Protein AF-A0A969KNM7-F1 (afdb_monomer)

Radius of gyration: 23.34 Å; Cα contacts (8 Å, |Δi|>4): 298; chains: 1; bounding box: 49×65×44 Å

Sequence (250 aa):
MSAEIEAIAKDIVDCAFIVHKQFGPGLLESAYQACHAYELRKRGRTVLTELKLPIIYDGQEFDEGYRIDEFVDNLVIIENKAVDNILPIHMAQLITYLKLKNCKLGFLINWNVKLIKNGIQRVVNGLEEPIIRGRIYQKILAAFAHFAVQKQMTNFSPRPSQQNILQYTGGRLGIAAVPGAGKTHILSALAAQIIQNNQLQDGQEVLVVTLVNSAVDNFENRIKGFFENKLTALYKYRVRTLHGLAHDIV

Secondary structure (DSSP, 8-state):
--HHHHHHHHHHHHHHHHHHHHH-S-S-HHHHHHHHHHHHHHTT--EEEEEE--EEETTEEE-SS-EEEEEETTTEEEEEE-SSS--HHHHHHHHHHHHHTT-SEEEEEE-SSSSGGGTEEEEES-S------SSHHHHHHHHHHHHHHHHT--S----GGGGGGGG--SS-------TTS-HHHHHHHHHHHHHHTT-SPTT--EEEEESSHHHHHHHHHHHHTT-SSTTTTTTTEEEEEHHHHHHHH-

pLDDT: mean 78.99, std 18.52, range [26.42, 98.75]

Solvent-accessible surface area (backbone atoms only — not comparable to full-atom values): 14891 Å² total; per-residue (Å²): 133,56,74,66,58,54,52,51,52,50,48,51,55,52,28,48,48,55,51,38,71,74,64,52,50,82,65,56,46,69,57,52,51,53,54,36,48,47,49,38,38,75,73,72,46,50,66,46,61,62,40,75,51,61,44,78,56,96,89,40,80,39,79,79,88,41,60,39,50,31,35,36,72,88,50,35,42,36,42,77,37,55,45,91,66,91,52,72,65,61,56,53,49,52,53,49,50,31,60,77,69,72,29,48,38,34,34,42,36,32,51,43,36,98,49,59,81,80,20,56,43,83,46,74,46,80,70,90,62,79,92,60,82,71,77,48,60,61,50,45,54,50,47,50,50,46,53,52,52,66,74,57,66,81,87,72,81,71,55,81,92,46,50,69,63,68,66,68,86,76,87,88,86,86,85,88,75,62,90,90,71,47,63,70,59,54,52,24,50,38,54,42,48,44,56,73,65,61,73,54,60,93,94,47,60,49,75,45,76,40,86,45,67,74,55,32,57,52,43,50,56,50,31,46,68,73,38,94,55,61,72,76,47,68,80,38,45,49,68,33,27,53,69,58,46,53,66,77,73,109

Nearest PDB structures (foldseek):
  1qhh-assembly1_A  TM=8.206E-01  e=2.024E-03  Geobacillus stearothermophilus
  2is4-assembly1_A  TM=8.284E-01  e=1.469E-01  Escherichia coli
  8grb-assembly1_B  TM=5.425E-01  e=3.109E+00  Homo sapiens
  8grb-assembly3_K  TM=5.620E-01  e=4.972E+00  Homo sapiens
  6kdf-assembly1_B  TM=5.309E-01  e=4.972E+00  Homo sapiens

Structure (mmCIF, N/CA/C/O backbone):
data_AF-A0A969KNM7-F1
#
_entry.id   AF-A0A969KNM7-F1
#
loop_
_atom_site.group_PDB
_atom_site.id
_atom_site.type_symbol
_atom_site.label_atom_id
_atom_site.label_alt_id
_atom_site.label_comp_id
_atom_site.label_asym_id
_atom_site.label_entity_id
_atom_site.label_seq_id
_atom_site.pdbx_PDB_ins_code
_atom_site.Cartn_x
_atom_site.Cartn_y
_atom_site.Cartn_z
_atom_site.occupancy
_atom_site.B_iso_or_equiv
_atom_site.auth_seq_id
_atom_site.auth_comp_id
_atom_site.auth_asym_id
_atom_site.auth_atom_id
_atom_site.pdbx_PDB_model_num
ATOM 1 N N . MET A 1 1 ? 10.098 -15.110 13.390 1.00 62.62 1 MET A N 1
ATOM 2 C CA . MET A 1 1 ? 9.584 -15.381 12.025 1.00 62.62 1 MET A CA 1
ATOM 3 C C . MET A 1 1 ? 10.270 -16.648 11.522 1.00 62.62 1 MET A C 1
ATOM 5 O O . MET A 1 1 ? 11.416 -16.850 11.904 1.00 62.62 1 MET A O 1
ATOM 9 N N . SER A 1 2 ? 9.577 -17.557 10.825 1.00 82.75 2 SER A N 1
ATOM 10 C CA . SER A 1 2 ? 10.167 -18.851 10.425 1.00 82.75 2 SER A CA 1
ATOM 11 C C . SER A 1 2 ? 11.170 -18.680 9.277 1.00 82.75 2 SER A C 1
ATOM 13 O O . SER A 1 2 ? 11.057 -17.738 8.493 1.00 82.75 2 SER A O 1
ATOM 15 N N . ALA A 1 3 ? 12.134 -19.601 9.160 1.00 87.88 3 ALA A N 1
ATOM 16 C CA . ALA A 1 3 ? 13.124 -19.596 8.077 1.00 87.88 3 ALA A CA 1
ATOM 17 C C . ALA A 1 3 ? 12.474 -19.680 6.681 1.00 87.88 3 ALA A C 1
ATOM 19 O O . ALA A 1 3 ? 12.958 -19.078 5.728 1.00 87.88 3 ALA A O 1
ATOM 20 N N . GLU A 1 4 ? 11.342 -20.375 6.583 1.00 89.75 4 GLU A N 1
ATOM 21 C CA . GLU A 1 4 ? 10.541 -20.479 5.363 1.00 89.75 4 GLU A CA 1
ATOM 22 C C . GLU A 1 4 ? 9.968 -19.125 4.919 1.00 89.75 4 GLU A C 1
ATOM 24 O O . GLU A 1 4 ? 10.117 -18.750 3.759 1.00 89.75 4 GLU A O 1
ATOM 29 N N . ILE A 1 5 ? 9.393 -18.346 5.846 1.00 89.25 5 ILE A N 1
ATOM 30 C CA . ILE A 1 5 ? 8.852 -17.012 5.545 1.00 89.25 5 ILE A CA 1
ATOM 31 C C . ILE A 1 5 ? 9.962 -16.063 5.066 1.00 89.25 5 ILE A C 1
ATOM 33 O O . ILE A 1 5 ? 9.735 -15.274 4.151 1.00 89.25 5 ILE A O 1
ATOM 37 N N . GLU A 1 6 ? 11.169 -16.145 5.635 1.00 91.38 6 GLU A N 1
ATOM 38 C CA . GLU A 1 6 ? 12.311 -15.353 5.151 1.00 91.38 6 GLU A CA 1
ATOM 39 C C . GLU A 1 6 ? 12.771 -15.773 3.750 1.00 91.38 6 GLU A C 1
ATOM 41 O O . GLU A 1 6 ? 13.137 -14.918 2.942 1.00 91.38 6 GLU A O 1
ATOM 46 N N . ALA A 1 7 ? 12.726 -17.069 3.432 1.00 94.00 7 ALA A N 1
ATOM 47 C CA . ALA A 1 7 ? 13.043 -17.551 2.091 1.00 94.00 7 ALA A CA 1
ATOM 48 C C . ALA A 1 7 ? 12.030 -17.032 1.056 1.00 94.00 7 ALA A C 1
ATOM 50 O O . ALA A 1 7 ? 12.434 -16.547 0.001 1.00 94.00 7 ALA A O 1
ATOM 51 N N . ILE A 1 8 ? 10.733 -17.057 1.389 1.00 96.31 8 ILE A N 1
ATOM 52 C CA . ILE A 1 8 ? 9.670 -16.479 0.550 1.00 96.31 8 ILE A CA 1
ATOM 53 C C . ILE A 1 8 ? 9.892 -14.972 0.372 1.00 96.31 8 ILE A C 1
ATOM 55 O O . ILE A 1 8 ? 9.870 -14.470 -0.748 1.00 96.31 8 ILE A O 1
ATOM 59 N N . ALA A 1 9 ? 10.160 -14.249 1.462 1.00 95.12 9 ALA A N 1
ATOM 60 C CA . ALA A 1 9 ? 10.420 -12.811 1.436 1.00 95.12 9 ALA A CA 1
ATOM 61 C C . ALA A 1 9 ? 11.579 -12.442 0.499 1.00 95.12 9 ALA A C 1
ATOM 63 O O . ALA A 1 9 ? 11.480 -11.479 -0.262 1.00 95.12 9 ALA A O 1
ATOM 64 N N . LYS A 1 10 ? 12.668 -13.218 0.536 1.00 96.44 10 LYS A N 1
ATOM 65 C CA . LYS A 1 10 ? 13.810 -13.030 -0.361 1.00 96.44 10 LYS A CA 1
ATOM 66 C C . L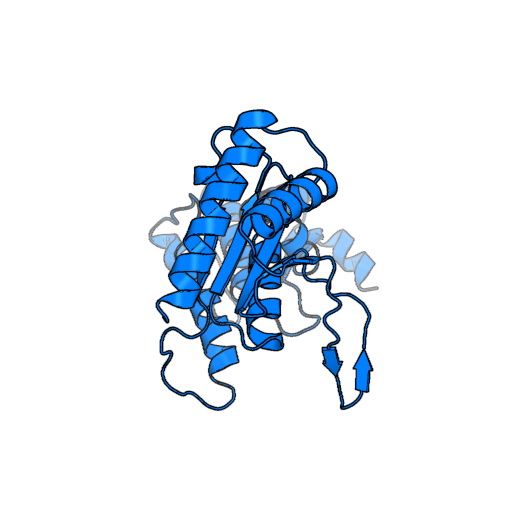YS A 1 10 ? 13.414 -13.231 -1.823 1.00 96.44 10 LYS A C 1
ATOM 68 O O . LYS A 1 10 ? 13.746 -12.388 -2.652 1.00 96.44 10 LYS A O 1
ATOM 73 N N . ASP A 1 11 ? 12.681 -14.301 -2.128 1.00 97.94 11 ASP A N 1
ATOM 74 C CA . ASP A 1 11 ? 12.223 -14.567 -3.494 1.00 97.94 11 ASP A CA 1
ATOM 75 C C . ASP A 1 11 ? 11.315 -13.456 -4.026 1.00 97.94 11 ASP A C 1
ATOM 77 O O . ASP A 1 11 ? 11.491 -13.046 -5.170 1.00 97.94 11 ASP A O 1
ATOM 81 N N . ILE A 1 12 ? 10.413 -12.920 -3.197 1.00 98.44 12 ILE A N 1
ATOM 82 C CA . ILE A 1 12 ? 9.553 -11.777 -3.547 1.00 98.44 12 ILE A CA 1
ATOM 83 C C . ILE A 1 12 ? 10.398 -10.565 -3.946 1.00 98.44 12 ILE A C 1
ATOM 85 O O . ILE A 1 12 ? 10.214 -10.004 -5.025 1.00 98.44 12 ILE A O 1
ATOM 89 N N . VAL A 1 13 ? 11.365 -10.171 -3.113 1.00 97.31 13 VAL A N 1
ATOM 90 C CA . VAL A 1 13 ? 12.207 -9.000 -3.406 1.00 97.31 13 VAL A CA 1
ATOM 91 C C . VAL A 1 13 ? 13.055 -9.214 -4.662 1.00 97.31 13 VAL A C 1
ATOM 93 O O . VAL A 1 13 ? 13.147 -8.314 -5.501 1.00 97.31 13 VAL A O 1
ATOM 96 N N . ASP A 1 14 ? 13.649 -10.397 -4.823 1.00 98.00 14 ASP A N 1
ATOM 97 C CA . ASP A 1 14 ? 14.462 -10.714 -5.997 1.00 98.00 14 ASP A CA 1
ATOM 98 C C . ASP A 1 14 ? 13.623 -10.716 -7.289 1.00 98.00 14 ASP A C 1
ATOM 100 O O . ASP A 1 14 ? 14.065 -10.188 -8.312 1.00 98.00 14 ASP A O 1
ATOM 104 N N . CYS A 1 15 ? 12.416 -11.291 -7.258 1.00 98.56 15 CYS A N 1
ATOM 105 C CA . CYS A 1 15 ? 11.510 -11.321 -8.409 1.00 98.56 15 CYS A CA 1
ATOM 106 C C . CYS A 1 15 ? 11.038 -9.911 -8.773 1.00 98.56 15 CYS A C 1
ATOM 108 O O . CYS A 1 15 ? 11.081 -9.537 -9.947 1.00 98.56 15 CYS A O 1
ATOM 110 N N . ALA A 1 16 ? 10.680 -9.088 -7.783 1.00 98.38 16 ALA A N 1
ATOM 111 C CA . ALA A 1 16 ? 10.328 -7.692 -8.018 1.00 98.38 16 ALA A CA 1
ATOM 112 C C . ALA A 1 16 ? 11.481 -6.901 -8.653 1.00 98.38 16 ALA A C 1
ATOM 114 O O . ALA A 1 16 ? 11.266 -6.106 -9.571 1.00 98.38 16 ALA A O 1
ATOM 115 N N . PHE A 1 17 ? 12.722 -7.165 -8.235 1.00 98.38 17 PHE A N 1
ATOM 116 C CA . PHE A 1 17 ? 13.899 -6.572 -8.861 1.00 98.38 17 PHE A CA 1
ATOM 117 C C . PHE A 1 17 ? 14.079 -7.000 -10.320 1.00 98.38 17 PHE A C 1
ATOM 119 O O . PHE A 1 17 ? 14.358 -6.148 -11.161 1.00 98.38 17 PHE A O 1
ATOM 126 N N . ILE A 1 18 ? 13.902 -8.286 -10.640 1.00 98.38 18 ILE A N 1
ATOM 127 C CA . ILE A 1 18 ? 13.997 -8.797 -12.018 1.00 98.38 18 ILE A CA 1
ATOM 128 C C . ILE A 1 18 ? 12.973 -8.101 -12.922 1.00 98.38 18 ILE A C 1
ATOM 130 O O . ILE A 1 18 ? 13.345 -7.567 -13.968 1.00 98.38 18 ILE A O 1
ATOM 134 N N . VAL A 1 19 ? 11.709 -8.051 -12.493 1.00 98.56 19 VAL A N 1
ATOM 135 C CA . VAL A 1 19 ? 10.619 -7.431 -13.260 1.00 98.56 19 VAL A CA 1
ATOM 136 C C . VAL A 1 19 ? 10.862 -5.931 -13.448 1.00 98.56 19 VAL A C 1
ATOM 138 O O . VAL A 1 19 ? 10.810 -5.430 -14.572 1.00 98.56 19 VAL A O 1
ATOM 141 N N . HIS A 1 20 ? 11.189 -5.203 -12.376 1.00 98.50 20 HIS A N 1
ATOM 142 C CA . HIS A 1 20 ? 11.417 -3.755 -12.459 1.00 98.50 20 HIS A CA 1
ATOM 143 C C . HIS A 1 20 ? 12.669 -3.404 -13.266 1.00 98.50 20 HIS A C 1
ATOM 145 O O . HIS A 1 20 ? 12.659 -2.431 -14.012 1.00 98.50 20 HIS A O 1
ATOM 151 N N . LYS A 1 21 ? 13.731 -4.216 -13.198 1.00 97.81 21 LYS A N 1
ATOM 152 C CA . LYS A 1 21 ? 14.929 -4.029 -14.029 1.00 97.81 21 LYS A CA 1
ATOM 153 C C . LYS A 1 21 ? 14.618 -4.160 -15.522 1.00 97.81 21 LYS A C 1
ATOM 155 O O . LYS A 1 21 ? 15.236 -3.461 -16.321 1.00 97.81 21 LYS A O 1
ATOM 160 N N . GLN A 1 22 ? 13.700 -5.052 -15.887 1.00 98.00 22 GLN A N 1
ATOM 161 C CA . GLN A 1 22 ? 13.321 -5.284 -17.278 1.00 98.00 22 GLN A CA 1
ATOM 162 C C . GLN A 1 22 ? 12.458 -4.149 -17.842 1.00 98.00 22 GLN A C 1
ATOM 164 O O . GLN A 1 22 ? 12.682 -3.724 -18.973 1.00 98.00 22 GLN A O 1
ATOM 169 N N . PHE A 1 23 ? 11.472 -3.673 -17.077 1.00 97.19 23 PHE A N 1
ATOM 170 C CA . PHE A 1 23 ? 10.445 -2.764 -17.600 1.00 97.19 23 PHE A CA 1
ATOM 171 C C . PHE A 1 23 ? 10.546 -1.323 -17.093 1.00 97.19 23 PHE A C 1
ATOM 173 O O . PHE A 1 23 ? 9.996 -0.420 -17.718 1.00 97.19 23 PHE A O 1
ATOM 180 N N . GLY A 1 24 ? 11.241 -1.083 -15.980 1.00 96.31 24 GLY A N 1
ATOM 181 C CA . GLY A 1 24 ? 11.179 0.193 -15.268 1.00 96.31 24 GLY A CA 1
ATOM 182 C C . GLY A 1 24 ? 9.755 0.513 -14.789 1.00 96.31 24 GLY A C 1
ATOM 183 O O . GLY A 1 24 ? 8.918 -0.390 -14.732 1.00 96.31 24 GLY A O 1
ATOM 184 N N . PRO A 1 25 ? 9.470 1.773 -14.412 1.00 95.81 25 PRO A N 1
ATOM 185 C CA . PRO A 1 25 ? 8.113 2.252 -14.143 1.00 95.81 25 PRO A CA 1
ATOM 186 C C . PRO A 1 25 ? 7.325 2.509 -15.444 1.00 95.81 25 PRO A C 1
ATOM 188 O O . PRO A 1 25 ? 7.912 2.889 -16.456 1.00 95.81 25 PRO A O 1
ATOM 191 N N . GLY A 1 26 ? 5.994 2.380 -15.396 1.00 89.38 26 GLY A N 1
ATOM 192 C CA . GLY A 1 26 ? 5.086 2.807 -16.473 1.00 89.38 26 GLY A CA 1
ATOM 193 C C . GLY A 1 26 ? 4.098 1.751 -16.977 1.00 89.38 26 GLY A C 1
ATOM 194 O O . GLY A 1 26 ? 3.242 2.081 -17.795 1.00 89.38 26 GLY A O 1
ATOM 195 N N . LEU A 1 27 ? 4.179 0.502 -16.504 1.00 93.56 27 LEU A N 1
ATOM 196 C CA . LEU A 1 27 ? 3.156 -0.503 -16.808 1.00 93.56 27 LEU A CA 1
ATOM 197 C C . LEU A 1 27 ? 1.930 -0.356 -15.897 1.00 93.56 27 LEU A C 1
ATOM 199 O O . LEU A 1 27 ? 1.985 0.258 -14.831 1.00 93.56 27 LEU A O 1
ATOM 203 N N . LEU A 1 28 ? 0.821 -0.966 -16.318 1.00 96.12 28 LEU A N 1
ATOM 204 C CA . LEU A 1 28 ? -0.356 -1.137 -15.469 1.00 96.12 28 LEU A CA 1
ATOM 205 C C . LEU A 1 28 ? -0.041 -2.073 -14.295 1.00 96.12 28 LEU A C 1
ATOM 207 O O . LEU A 1 28 ? 0.748 -3.009 -14.427 1.00 96.12 28 LEU A O 1
ATOM 211 N N . GLU A 1 29 ? -0.718 -1.859 -13.168 1.00 96.25 29 GLU A N 1
ATOM 212 C CA . GLU A 1 29 ? -0.595 -2.678 -11.952 1.00 96.25 29 GLU A CA 1
ATOM 213 C C . GLU A 1 29 ? -0.769 -4.178 -12.235 1.00 96.25 29 GLU A C 1
ATOM 215 O O . GLU A 1 29 ? 0.079 -4.985 -11.855 1.00 96.25 29 GLU A O 1
ATOM 220 N N . SER A 1 30 ? -1.789 -4.536 -13.018 1.00 96.81 30 SER A N 1
ATOM 221 C CA . SER A 1 30 ? -2.075 -5.920 -13.411 1.00 96.81 30 SER A CA 1
ATOM 222 C C . SER A 1 30 ? -0.968 -6.563 -14.253 1.00 96.81 30 SER A C 1
ATOM 224 O O . SER A 1 30 ? -0.747 -7.771 -14.174 1.00 96.81 30 SER A O 1
ATOM 226 N N . ALA A 1 31 ? -0.237 -5.772 -15.045 1.00 97.81 31 ALA A N 1
ATOM 227 C CA . ALA A 1 31 ? 0.894 -6.271 -15.818 1.00 97.81 31 ALA A CA 1
ATOM 228 C C . ALA A 1 31 ? 2.078 -6.609 -14.902 1.00 97.81 31 ALA A C 1
ATOM 230 O O . ALA A 1 31 ? 2.681 -7.673 -15.052 1.00 97.81 31 ALA A O 1
ATOM 231 N N . TYR A 1 32 ? 2.375 -5.754 -13.915 1.00 98.50 32 TYR A N 1
ATOM 232 C CA . TYR A 1 32 ? 3.405 -6.055 -12.920 1.00 98.50 32 TYR A CA 1
ATOM 233 C C . TYR A 1 32 ? 3.055 -7.284 -12.086 1.00 98.50 32 TYR A C 1
ATOM 235 O O . TYR A 1 32 ? 3.897 -8.168 -11.960 1.00 98.50 32 TYR A O 1
ATOM 243 N N . GLN A 1 33 ? 1.818 -7.379 -11.593 1.00 98.56 33 GLN A N 1
ATOM 244 C CA . GLN A 1 33 ? 1.319 -8.544 -10.857 1.00 98.56 33 GLN A CA 1
ATOM 245 C C . GLN A 1 33 ? 1.487 -9.837 -11.670 1.00 98.56 33 GLN A C 1
ATOM 247 O O . GLN A 1 33 ? 2.017 -10.826 -11.166 1.00 98.56 33 GLN A O 1
ATOM 252 N N . ALA A 1 34 ? 1.097 -9.836 -12.951 1.00 98.44 34 ALA A N 1
ATOM 253 C CA . ALA A 1 34 ? 1.230 -11.009 -13.813 1.00 98.44 34 ALA A CA 1
ATOM 254 C C . ALA A 1 34 ? 2.698 -11.437 -13.997 1.00 98.44 34 ALA A C 1
ATOM 256 O O . ALA A 1 34 ? 3.019 -12.622 -13.872 1.00 98.44 34 ALA A O 1
ATOM 257 N N . CYS A 1 35 ? 3.598 -10.483 -14.260 1.00 98.69 35 CYS A N 1
ATOM 258 C CA . CYS A 1 35 ? 5.030 -10.752 -14.401 1.00 98.69 35 CYS A CA 1
ATOM 259 C C . CYS A 1 35 ? 5.670 -11.218 -13.087 1.00 98.69 35 CYS A C 1
ATOM 261 O O . CYS A 1 35 ? 6.473 -12.151 -13.084 1.00 98.69 35 CYS A O 1
ATOM 263 N N . HIS A 1 36 ? 5.309 -10.590 -11.971 1.00 98.75 36 HIS A N 1
ATOM 264 C CA . HIS A 1 36 ? 5.847 -10.904 -10.656 1.00 98.75 36 HIS A CA 1
ATOM 265 C C . HIS A 1 36 ? 5.428 -12.304 -10.192 1.00 98.75 36 HIS A C 1
ATOM 267 O O . HIS A 1 36 ? 6.285 -13.125 -9.853 1.00 98.75 36 HIS A O 1
ATOM 273 N N . ALA A 1 37 ? 4.138 -12.629 -10.309 1.00 98.75 37 ALA A N 1
ATOM 274 C CA . ALA A 1 37 ? 3.625 -13.962 -10.021 1.00 98.75 37 ALA A CA 1
ATOM 275 C C . ALA A 1 37 ? 4.271 -15.033 -10.918 1.00 98.75 37 ALA A C 1
ATOM 277 O O . ALA A 1 37 ? 4.526 -16.150 -10.465 1.00 98.75 37 ALA A O 1
ATOM 278 N N . TYR A 1 38 ? 4.560 -14.717 -12.186 1.00 98.75 38 TYR A N 1
ATOM 279 C CA . TYR A 1 38 ? 5.277 -15.622 -13.088 1.00 98.75 38 TYR A CA 1
ATOM 280 C C . TYR A 1 38 ? 6.712 -15.913 -12.617 1.00 98.75 38 TYR A C 1
ATOM 282 O O . TYR A 1 38 ? 7.095 -17.083 -12.539 1.00 98.75 38 TYR A O 1
ATOM 290 N N . GLU A 1 39 ? 7.493 -14.891 -12.250 1.00 98.75 39 GLU A N 1
ATOM 291 C CA . GLU A 1 39 ? 8.867 -15.081 -11.753 1.00 98.75 39 GLU A CA 1
ATOM 292 C C . GLU A 1 39 ? 8.903 -15.875 -10.438 1.00 98.75 39 GLU A C 1
ATOM 294 O O . GLU A 1 39 ? 9.730 -16.777 -10.278 1.00 98.75 39 GLU A O 1
ATOM 299 N N . LEU A 1 40 ? 7.955 -15.626 -9.531 1.00 98.75 40 LEU A N 1
ATOM 300 C CA . LEU A 1 40 ? 7.806 -16.410 -8.304 1.00 98.75 40 LEU A CA 1
ATOM 301 C C . LEU A 1 40 ? 7.479 -17.883 -8.595 1.00 98.75 40 LEU A C 1
ATOM 303 O O . LEU A 1 40 ? 8.123 -18.783 -8.049 1.00 98.75 40 LEU A O 1
ATOM 307 N N . ARG A 1 41 ? 6.528 -18.153 -9.498 1.00 98.69 41 ARG A N 1
ATOM 308 C CA . ARG A 1 41 ? 6.166 -19.526 -9.898 1.00 98.69 41 ARG A CA 1
ATOM 309 C C . ARG A 1 41 ? 7.328 -20.258 -10.565 1.00 98.69 41 ARG A C 1
ATOM 311 O O . ARG A 1 41 ? 7.526 -21.443 -10.315 1.00 98.69 41 ARG A O 1
ATOM 318 N N . LYS A 1 42 ? 8.151 -19.558 -11.349 1.00 98.44 42 LYS A N 1
ATOM 319 C CA . LYS A 1 42 ? 9.376 -20.113 -11.949 1.00 98.44 42 LYS A CA 1
ATOM 320 C C . LYS A 1 42 ? 10.400 -20.560 -10.897 1.00 98.44 42 LYS A C 1
ATOM 322 O O . LYS A 1 42 ? 11.165 -21.487 -11.152 1.00 98.44 42 LYS A O 1
ATOM 327 N N . ARG A 1 43 ? 10.390 -19.948 -9.708 1.00 97.50 43 ARG A N 1
ATOM 328 C CA . ARG A 1 43 ? 11.181 -20.376 -8.539 1.00 97.50 43 ARG A CA 1
ATOM 329 C C . ARG A 1 43 ? 10.530 -21.505 -7.729 1.00 97.50 43 ARG A C 1
ATOM 331 O O . ARG A 1 43 ? 11.048 -21.871 -6.681 1.00 97.50 43 ARG A O 1
ATOM 338 N N . GLY A 1 44 ? 9.415 -22.065 -8.201 1.00 98.06 44 GLY A N 1
ATOM 339 C CA . GLY A 1 44 ? 8.698 -23.154 -7.537 1.00 98.06 44 GLY A CA 1
ATOM 340 C C . GLY A 1 44 ? 7.720 -22.702 -6.451 1.00 98.06 44 GLY A C 1
ATOM 341 O O . GLY A 1 44 ? 7.214 -23.547 -5.718 1.00 98.06 44 GLY A O 1
ATOM 342 N N . ARG A 1 45 ? 7.440 -21.397 -6.335 1.00 98.06 45 ARG A N 1
ATOM 343 C CA . ARG A 1 45 ? 6.459 -20.867 -5.377 1.00 98.06 45 ARG A CA 1
ATOM 344 C C . ARG A 1 45 ? 5.033 -21.076 -5.877 1.00 98.06 45 A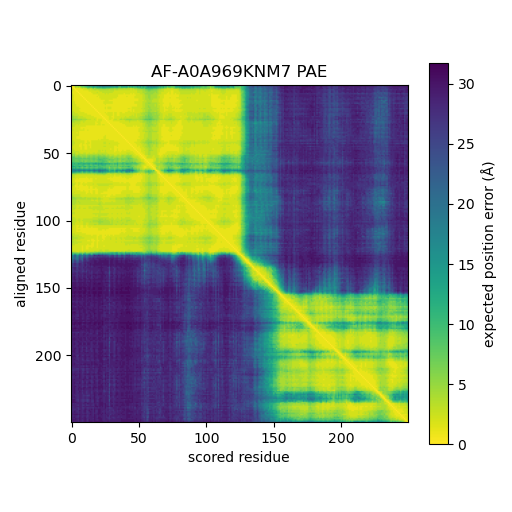RG A C 1
ATOM 346 O O . ARG A 1 45 ? 4.738 -20.890 -7.059 1.00 98.06 45 ARG A O 1
ATOM 353 N N . THR A 1 46 ? 4.122 -21.387 -4.965 1.00 98.38 46 THR A N 1
ATOM 354 C CA . THR A 1 46 ? 2.683 -21.353 -5.229 1.00 98.38 46 THR A CA 1
ATOM 355 C C . THR A 1 46 ? 2.199 -19.921 -5.069 1.00 98.38 46 THR A C 1
ATOM 357 O O . THR A 1 46 ? 2.300 -19.354 -3.988 1.00 98.38 46 THR A O 1
ATOM 360 N N . VAL A 1 47 ? 1.661 -19.325 -6.134 1.00 98.44 47 VAL A N 1
ATOM 361 C CA . VAL A 1 47 ? 1.138 -17.950 -6.099 1.00 98.44 47 VAL A CA 1
ATOM 362 C C . VAL A 1 47 ? -0.313 -17.954 -6.546 1.00 98.44 47 VAL A C 1
ATOM 364 O O . VAL A 1 47 ? -0.598 -18.219 -7.719 1.00 98.44 47 VAL A O 1
ATOM 367 N N . LEU A 1 48 ? -1.222 -17.659 -5.621 1.00 97.50 48 LEU A N 1
ATOM 368 C CA . LEU A 1 48 ? -2.619 -17.360 -5.928 1.00 97.50 48 LEU A CA 1
ATOM 369 C C . LEU A 1 48 ? -2.743 -15.865 -6.205 1.00 97.50 48 LEU A C 1
ATOM 371 O O . LEU A 1 48 ? -2.139 -15.073 -5.493 1.00 97.50 48 LEU A O 1
ATOM 375 N N . THR A 1 49 ? -3.510 -15.481 -7.219 1.00 97.06 49 THR A N 1
ATOM 376 C CA . THR A 1 49 ? -3.697 -14.076 -7.608 1.00 97.06 49 THR A CA 1
ATOM 377 C C . THR A 1 49 ? -5.169 -13.705 -7.578 1.00 97.06 49 THR A C 1
ATOM 379 O O . THR A 1 49 ? -6.003 -14.568 -7.860 1.00 97.06 49 THR A O 1
ATOM 382 N N . GLU A 1 50 ? -5.488 -12.446 -7.273 1.00 93.25 50 GLU A N 1
ATOM 383 C CA . GLU A 1 50 ? -6.873 -11.953 -7.166 1.00 93.25 50 GLU A CA 1
ATOM 384 C C . GLU A 1 50 ? -7.733 -12.785 -6.197 1.00 93.25 50 GLU A C 1
ATOM 386 O O . GLU A 1 50 ? -8.926 -13.031 -6.427 1.00 93.25 50 GLU A O 1
ATOM 391 N N . LEU A 1 51 ? -7.112 -13.264 -5.115 1.00 93.19 51 LEU A N 1
ATOM 392 C CA . LEU A 1 51 ? -7.745 -14.166 -4.165 1.00 93.19 51 LEU A CA 1
ATOM 393 C C . LEU A 1 51 ? -8.817 -13.408 -3.387 1.00 93.19 51 LEU A C 1
ATOM 395 O O . LEU A 1 51 ? -8.518 -12.483 -2.630 1.00 93.19 51 LEU A O 1
ATOM 399 N N . LYS A 1 52 ? -10.067 -13.840 -3.542 1.00 88.69 52 LYS A N 1
ATOM 400 C CA . LYS A 1 52 ? -11.187 -13.274 -2.798 1.00 88.69 52 LYS A CA 1
ATOM 401 C C . LYS A 1 52 ? -10.992 -13.442 -1.294 1.00 88.69 52 LYS A C 1
ATOM 403 O O . LYS A 1 52 ? -10.567 -14.501 -0.812 1.00 88.69 52 LYS A O 1
ATOM 408 N N . LEU A 1 53 ? -11.310 -12.384 -0.561 1.00 82.81 53 LEU A N 1
ATOM 409 C CA . LEU A 1 53 ? -11.226 -12.349 0.887 1.00 82.81 53 LEU A CA 1
ATOM 410 C C . LEU A 1 53 ? -12.582 -11.934 1.463 1.00 82.81 53 LEU A C 1
ATOM 412 O O . LEU A 1 53 ? -12.796 -10.747 1.710 1.00 82.81 53 LEU A O 1
ATOM 416 N N . PRO A 1 54 ? -13.492 -12.897 1.669 1.00 77.44 54 PRO A N 1
ATOM 417 C CA . PRO A 1 54 ? -14.799 -12.589 2.209 1.00 77.44 54 PRO A CA 1
ATOM 418 C C . PRO A 1 54 ? -14.684 -12.058 3.640 1.00 77.44 54 PRO A C 1
ATOM 420 O O . PRO A 1 54 ? -13.800 -12.459 4.409 1.00 77.44 54 PRO A O 1
ATOM 423 N N . ILE A 1 55 ? -15.585 -11.147 3.994 1.00 76.50 55 ILE A N 1
ATOM 424 C CA . ILE A 1 55 ? -15.722 -10.620 5.349 1.00 76.50 55 ILE A CA 1
ATOM 425 C C . ILE A 1 55 ? -16.937 -11.232 6.022 1.00 76.50 55 ILE A C 1
ATOM 427 O O . ILE A 1 55 ? -17.970 -11.455 5.400 1.00 76.50 55 ILE A O 1
ATOM 431 N N . ILE A 1 56 ? -16.811 -11.466 7.324 1.00 72.94 56 ILE A N 1
ATOM 432 C CA . ILE A 1 56 ? -17.927 -11.900 8.153 1.00 72.94 56 ILE A CA 1
ATOM 433 C C . ILE A 1 56 ? -18.452 -10.673 8.889 1.00 72.94 56 ILE A C 1
ATOM 435 O O . ILE A 1 56 ? -17.748 -10.095 9.722 1.00 72.94 56 ILE A O 1
ATOM 439 N N . TYR A 1 57 ? -19.687 -10.286 8.589 1.00 73.94 57 TYR A N 1
ATOM 440 C CA . TYR A 1 57 ? -20.400 -9.214 9.269 1.00 73.94 57 TYR A CA 1
ATOM 441 C C . TYR A 1 57 ? -21.746 -9.741 9.759 1.00 73.94 57 TYR A C 1
ATOM 443 O O . TYR A 1 57 ? -22.531 -10.269 8.980 1.00 73.94 57 TYR A O 1
ATOM 451 N N . ASP A 1 58 ? -21.987 -9.638 11.067 1.00 77.00 58 ASP A N 1
ATOM 452 C CA . ASP A 1 58 ? -23.202 -10.151 11.717 1.00 77.00 58 ASP A CA 1
ATOM 453 C C . ASP A 1 58 ? -23.502 -11.633 11.400 1.00 77.00 58 ASP A C 1
ATOM 455 O O . ASP A 1 58 ? -24.624 -12.037 11.109 1.00 77.00 58 ASP A O 1
ATOM 459 N N . GLY A 1 59 ? -22.448 -12.457 11.381 1.00 79.06 59 GLY A N 1
ATOM 460 C CA . GLY A 1 59 ? -22.545 -13.883 11.055 1.00 79.06 59 GLY A CA 1
ATOM 461 C C . GLY A 1 59 ? -22.828 -14.192 9.580 1.00 79.06 59 GLY A C 1
ATOM 462 O O . GLY A 1 59 ? -22.854 -15.366 9.220 1.00 79.06 59 GLY A O 1
ATOM 463 N N . GLN A 1 60 ? -22.997 -13.176 8.731 1.00 73.81 60 GLN A N 1
ATOM 464 C CA . GLN A 1 60 ? -23.158 -13.324 7.288 1.00 73.81 60 GLN A CA 1
ATOM 465 C C . GLN A 1 60 ? -21.829 -13.096 6.571 1.00 73.81 60 GLN A C 1
ATOM 467 O O . GLN A 1 60 ? -21.040 -12.226 6.945 1.00 73.81 60 GLN A O 1
ATOM 472 N N . GLU A 1 61 ? -21.584 -13.905 5.547 1.00 77.81 61 GLU A N 1
ATOM 473 C CA . GLU A 1 61 ? -20.404 -13.813 4.697 1.00 77.81 61 GLU A CA 1
ATOM 474 C C . GLU A 1 61 ? -20.699 -12.904 3.502 1.00 77.81 61 GLU A C 1
ATOM 476 O O . GLU A 1 61 ? -21.674 -13.116 2.782 1.00 77.81 61 GLU A O 1
ATOM 481 N N . PHE A 1 62 ? -19.848 -11.903 3.300 1.00 73.56 62 PHE A N 1
ATOM 482 C CA . PHE A 1 62 ? -19.895 -10.986 2.168 1.00 73.56 62 PHE A CA 1
ATOM 483 C C . PHE A 1 62 ? -18.619 -11.155 1.351 1.00 73.56 62 PHE A C 1
ATOM 485 O O . PHE A 1 62 ? -17.514 -11.036 1.884 1.00 73.56 62 PHE A O 1
ATOM 492 N N . ASP A 1 63 ? -18.773 -11.426 0.059 1.00 71.75 63 ASP A N 1
ATOM 493 C CA . ASP A 1 63 ? -17.675 -11.622 -0.898 1.00 71.75 63 ASP A CA 1
ATOM 494 C C . ASP A 1 63 ? -17.362 -10.325 -1.679 1.00 71.75 63 ASP A C 1
ATOM 496 O O . ASP A 1 63 ? -16.580 -10.285 -2.634 1.00 71.75 63 ASP A O 1
ATOM 500 N N . GLU A 1 64 ? -18.000 -9.227 -1.278 1.00 66.25 64 GLU A N 1
ATOM 501 C CA . GLU A 1 64 ? -17.889 -7.917 -1.887 1.00 66.25 64 GLU A CA 1
ATOM 502 C C . GLU A 1 64 ? -16.760 -7.101 -1.244 1.00 66.25 64 GLU A C 1
ATOM 504 O O . GLU A 1 64 ? -16.839 -6.665 -0.097 1.00 66.25 64 GLU A O 1
ATOM 509 N N . GLY A 1 65 ? -15.720 -6.811 -2.029 1.00 64.69 65 GLY A N 1
ATOM 510 C CA . GLY A 1 65 ? -14.872 -5.636 -1.800 1.00 64.69 65 GLY A CA 1
ATOM 511 C C . GLY A 1 65 ? -13.405 -5.891 -1.461 1.00 64.69 65 GLY A C 1
ATOM 512 O O . GLY A 1 65 ? -12.620 -4.951 -1.566 1.00 64.69 65 GLY A O 1
ATOM 513 N N . TYR A 1 66 ? -12.990 -7.121 -1.141 1.00 77.62 66 TYR A N 1
ATOM 514 C CA . TYR A 1 66 ? -11.581 -7.410 -0.852 1.00 77.62 66 TYR A CA 1
ATOM 515 C C . TYR A 1 66 ? -11.012 -8.533 -1.718 1.00 77.62 66 TYR A C 1
ATOM 517 O O . TYR A 1 66 ? -11.518 -9.657 -1.749 1.00 77.62 66 TYR A O 1
ATOM 525 N N . ARG A 1 67 ? -9.910 -8.218 -2.401 1.00 88.25 67 ARG A N 1
ATOM 526 C CA . ARG A 1 67 ? -9.130 -9.146 -3.216 1.00 88.25 67 ARG A CA 1
ATOM 527 C C . ARG A 1 67 ? -7.666 -8.954 -2.878 1.00 88.25 67 ARG A C 1
ATOM 529 O O . ARG A 1 67 ? -7.183 -7.833 -2.859 1.00 88.25 67 ARG A O 1
ATOM 536 N N . ILE A 1 68 ? -7.000 -10.053 -2.564 1.00 93.50 68 ILE A N 1
ATOM 537 C CA . ILE A 1 68 ? -5.557 -10.078 -2.374 1.00 93.50 68 ILE A CA 1
ATOM 538 C C . ILE A 1 68 ? -4.915 -10.225 -3.752 1.00 93.50 68 ILE A C 1
ATOM 540 O O . ILE A 1 68 ? -5.161 -11.232 -4.425 1.00 93.50 68 ILE A O 1
ATOM 544 N N . ASP A 1 69 ? -4.075 -9.266 -4.139 1.00 96.94 69 ASP A N 1
ATOM 545 C CA . ASP A 1 69 ? -3.414 -9.276 -5.447 1.00 96.94 69 ASP A CA 1
ATOM 546 C C . ASP A 1 69 ? -2.560 -10.533 -5.624 1.00 96.94 69 ASP A C 1
ATOM 548 O O . ASP A 1 69 ? -2.692 -11.228 -6.634 1.00 96.94 69 ASP A O 1
ATOM 552 N N . GLU A 1 70 ? -1.720 -10.871 -4.635 1.00 98.44 70 GLU A N 1
ATOM 553 C CA . GLU A 1 70 ? -0.971 -12.132 -4.620 1.00 98.44 70 GLU A CA 1
ATOM 554 C C . GLU A 1 70 ? -0.871 -12.748 -3.214 1.00 98.44 70 GLU A C 1
ATOM 556 O O . GLU A 1 70 ? -0.593 -12.071 -2.222 1.00 98.44 70 GLU A O 1
ATOM 561 N N . PHE A 1 71 ? -1.049 -14.067 -3.131 1.00 98.12 71 PHE A N 1
ATOM 562 C CA . PHE A 1 71 ? -0.863 -14.861 -1.920 1.00 98.12 71 PHE A CA 1
ATOM 563 C C . PHE A 1 71 ? 0.114 -16.006 -2.192 1.00 98.12 71 PHE A C 1
ATOM 565 O O . PHE A 1 71 ? -0.179 -16.926 -2.961 1.00 98.12 71 PHE A O 1
ATOM 572 N N . VAL A 1 72 ? 1.294 -15.918 -1.576 1.00 98.31 72 VAL A N 1
ATOM 573 C CA . VAL A 1 72 ? 2.449 -16.778 -1.849 1.00 98.31 72 VAL A CA 1
ATOM 574 C C . VAL A 1 72 ? 2.580 -17.848 -0.773 1.00 98.31 72 VAL A C 1
ATOM 576 O O . VAL A 1 72 ? 2.623 -17.532 0.419 1.00 98.31 72 VAL A O 1
ATOM 579 N N . ASP A 1 73 ? 2.637 -19.108 -1.205 1.00 96.19 73 ASP A N 1
ATOM 580 C CA . ASP A 1 73 ? 2.780 -20.324 -0.389 1.00 96.19 73 ASP A CA 1
ATOM 581 C C . ASP A 1 73 ? 1.805 -20.396 0.800 1.00 96.19 73 ASP A C 1
ATOM 583 O O . ASP A 1 73 ? 2.077 -21.030 1.812 1.00 96.19 73 ASP A O 1
ATOM 587 N N . ASN A 1 74 ? 0.651 -19.735 0.690 1.00 94.31 74 ASN A N 1
ATOM 588 C CA . ASN A 1 74 ? -0.319 -19.555 1.770 1.00 94.31 74 ASN A CA 1
ATOM 589 C C . ASN A 1 74 ? 0.243 -18.906 3.056 1.00 94.31 74 ASN A C 1
ATOM 591 O O . ASN A 1 74 ? -0.296 -19.111 4.145 1.00 94.31 74 ASN A O 1
ATOM 595 N N . LEU A 1 75 ? 1.322 -18.126 2.944 1.00 93.81 75 LEU A N 1
ATOM 596 C CA . LEU A 1 75 ? 2.056 -17.571 4.087 1.00 93.81 75 LEU A CA 1
ATOM 597 C C . LEU A 1 75 ? 2.298 -16.061 3.994 1.00 93.81 75 LEU A C 1
ATOM 599 O O . LEU A 1 75 ? 2.346 -15.393 5.032 1.00 93.81 75 LEU A O 1
ATOM 603 N N . VAL A 1 76 ? 2.477 -15.525 2.781 1.00 97.00 76 VAL A N 1
ATOM 604 C CA . VAL A 1 76 ? 2.854 -14.119 2.561 1.00 97.00 76 VAL A CA 1
ATOM 605 C C . VAL A 1 76 ? 1.912 -13.457 1.563 1.00 97.00 76 VAL A C 1
ATOM 607 O O . VAL A 1 76 ? 1.660 -13.995 0.489 1.00 97.00 76 VAL A O 1
ATOM 610 N N . ILE A 1 77 ? 1.402 -12.281 1.924 1.00 97.81 77 ILE A N 1
ATOM 611 C CA . ILE A 1 77 ? 0.494 -11.477 1.092 1.00 97.81 77 ILE A CA 1
ATOM 612 C C . ILE A 1 77 ? 1.279 -10.373 0.384 1.00 97.81 77 ILE A C 1
ATOM 614 O O . ILE A 1 77 ? 2.144 -9.748 0.996 1.00 97.81 77 ILE A O 1
ATOM 618 N N . ILE A 1 78 ? 0.966 -10.096 -0.877 1.00 98.50 78 ILE A N 1
ATOM 619 C CA . ILE A 1 78 ? 1.496 -8.946 -1.612 1.00 98.50 78 ILE A CA 1
ATOM 620 C C . ILE A 1 78 ? 0.323 -8.098 -2.101 1.00 98.50 78 ILE A C 1
ATOM 622 O O . ILE A 1 78 ? -0.636 -8.627 -2.657 1.00 98.50 78 ILE A O 1
ATOM 626 N N . GLU A 1 79 ? 0.438 -6.792 -1.890 1.00 97.12 79 GLU A N 1
ATOM 627 C CA . GLU A 1 79 ? -0.399 -5.749 -2.475 1.00 97.12 79 GLU A CA 1
ATOM 628 C C . GLU A 1 79 ? 0.454 -4.984 -3.495 1.00 97.12 79 GLU A C 1
ATOM 630 O O . GLU A 1 79 ? 1.496 -4.412 -3.153 1.00 97.12 79 GLU A O 1
ATOM 635 N N . ASN A 1 80 ? 0.032 -4.976 -4.751 1.00 98.00 80 ASN A N 1
ATOM 636 C CA . ASN A 1 80 ? 0.689 -4.286 -5.846 1.00 98.00 80 ASN A CA 1
ATOM 637 C C . ASN A 1 80 ? 0.096 -2.892 -6.018 1.00 98.00 80 ASN A C 1
ATOM 639 O O . ASN A 1 80 ? -1.102 -2.683 -5.871 1.00 98.00 80 ASN A O 1
ATOM 643 N N . LYS A 1 81 ? 0.940 -1.915 -6.346 1.00 97.12 81 LYS A N 1
ATOM 644 C CA . LYS A 1 81 ? 0.515 -0.569 -6.730 1.00 97.12 81 LYS A CA 1
ATOM 645 C C . LYS A 1 81 ? 1.356 -0.038 -7.881 1.00 97.12 81 LYS A C 1
ATOM 647 O O . LYS A 1 81 ? 2.563 -0.247 -7.914 1.00 97.12 81 LYS A O 1
ATOM 652 N N . ALA A 1 82 ? 0.749 0.689 -8.810 1.00 95.56 82 ALA A N 1
ATOM 653 C CA . ALA A 1 82 ? 1.469 1.438 -9.846 1.00 95.56 82 ALA A CA 1
ATOM 654 C C . ALA A 1 82 ? 1.033 2.910 -9.834 1.00 95.56 82 ALA A C 1
ATOM 656 O O . ALA A 1 82 ? 0.413 3.404 -10.771 1.00 95.56 82 ALA A O 1
ATOM 657 N N . VAL A 1 83 ? 1.318 3.604 -8.729 1.00 92.69 83 VAL A N 1
ATOM 658 C CA . VAL A 1 83 ? 0.803 4.956 -8.449 1.00 92.69 83 VAL A CA 1
ATOM 659 C C . VAL A 1 83 ? 1.927 5.917 -8.084 1.00 92.69 83 VAL A C 1
ATOM 661 O O . VAL A 1 83 ? 2.946 5.508 -7.535 1.00 92.69 83 VAL A O 1
ATOM 664 N N . ASP A 1 84 ? 1.746 7.212 -8.342 1.00 84.56 84 ASP A N 1
ATOM 665 C CA . ASP A 1 84 ? 2.760 8.230 -8.014 1.00 84.56 84 ASP A CA 1
ATOM 666 C C . ASP A 1 84 ? 3.108 8.258 -6.520 1.00 84.56 84 ASP A C 1
ATOM 668 O O . ASP A 1 84 ? 4.269 8.412 -6.150 1.00 84.56 84 ASP A O 1
ATOM 672 N N . ASN A 1 85 ? 2.104 8.088 -5.653 1.00 80.00 85 ASN A N 1
ATOM 673 C CA . ASN A 1 85 ? 2.283 8.103 -4.205 1.00 80.00 85 ASN A CA 1
ATOM 674 C C . ASN A 1 85 ? 1.481 6.987 -3.540 1.00 80.00 85 ASN A C 1
ATOM 676 O O . ASN A 1 85 ? 0.278 6.843 -3.766 1.00 80.00 85 ASN A O 1
ATOM 680 N N . ILE A 1 86 ? 2.138 6.233 -2.658 1.00 78.44 86 ILE A N 1
ATOM 681 C CA . ILE A 1 86 ? 1.445 5.320 -1.751 1.00 78.44 86 ILE A CA 1
ATOM 682 C C . ILE A 1 86 ? 0.682 6.141 -0.71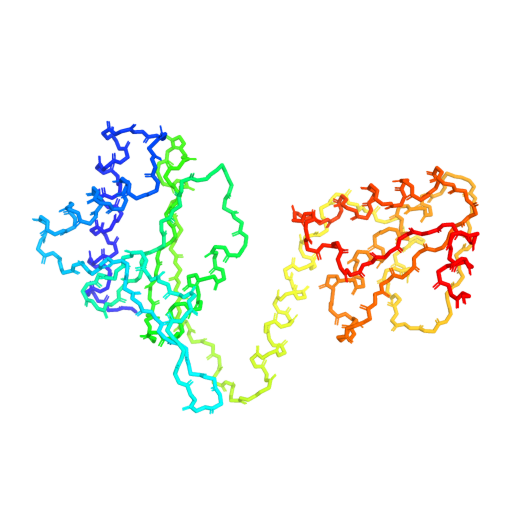3 1.00 78.44 86 ILE A C 1
ATOM 684 O O . ILE A 1 86 ? 1.271 6.914 0.040 1.00 78.44 86 ILE A O 1
ATOM 688 N N . LEU A 1 87 ? -0.634 5.947 -0.664 1.00 68.88 87 LEU A N 1
ATOM 689 C CA . LEU A 1 87 ? -1.507 6.551 0.333 1.00 68.88 87 LEU A CA 1
ATOM 690 C C . LEU A 1 87 ? -1.641 5.632 1.559 1.00 68.88 87 LEU A C 1
ATOM 692 O O . LEU A 1 87 ? -1.588 4.408 1.407 1.00 68.88 87 LEU A O 1
ATOM 696 N N . PRO A 1 88 ? -1.908 6.178 2.763 1.00 71.19 88 PRO A N 1
ATOM 697 C CA . PRO A 1 88 ? -2.091 5.376 3.977 1.00 71.19 88 PRO A CA 1
ATOM 698 C C . PRO A 1 88 ? -3.155 4.274 3.859 1.00 71.19 88 PRO A C 1
ATOM 700 O O . PRO A 1 88 ? -3.038 3.233 4.503 1.00 71.19 88 PRO A O 1
ATOM 703 N N . ILE A 1 89 ? -4.172 4.470 3.012 1.00 71.62 89 ILE A N 1
ATOM 704 C CA . ILE A 1 89 ? -5.230 3.478 2.784 1.00 71.62 89 ILE A CA 1
ATOM 705 C C . ILE A 1 89 ? -4.701 2.180 2.156 1.00 71.62 89 ILE A C 1
ATOM 707 O O . ILE A 1 89 ? -5.176 1.112 2.523 1.00 71.62 89 ILE A O 1
ATOM 711 N N . HIS A 1 90 ? -3.670 2.241 1.305 1.00 80.25 90 HIS A N 1
ATOM 712 C CA . HIS A 1 90 ? -3.064 1.040 0.714 1.00 80.25 90 HIS A CA 1
ATOM 713 C C . HIS A 1 90 ? -2.373 0.187 1.790 1.00 80.25 90 HIS A C 1
ATOM 715 O O . HIS A 1 90 ? -2.483 -1.036 1.808 1.00 80.25 90 HIS A O 1
ATOM 721 N N . MET A 1 91 ? -1.711 0.837 2.753 1.00 80.19 91 MET A N 1
ATOM 722 C CA . MET A 1 91 ? -1.116 0.155 3.906 1.00 80.19 91 MET A CA 1
ATOM 723 C C . MET A 1 91 ? -2.193 -0.436 4.828 1.00 80.19 91 MET A C 1
ATOM 725 O O . MET A 1 91 ? -2.081 -1.577 5.276 1.00 80.19 91 MET A O 1
ATOM 729 N N . ALA A 1 92 ? -3.262 0.320 5.097 1.00 76.25 92 ALA A N 1
ATOM 730 C CA . ALA A 1 92 ? -4.384 -0.147 5.910 1.00 76.25 92 ALA A CA 1
ATOM 731 C C . ALA A 1 92 ? -5.103 -1.359 5.284 1.00 76.25 92 ALA A C 1
ATOM 733 O O . ALA A 1 92 ? -5.527 -2.265 6.009 1.00 76.25 92 ALA A O 1
ATOM 734 N N . GLN A 1 93 ? -5.196 -1.403 3.953 1.00 80.19 93 GLN A N 1
ATOM 735 C CA . GLN A 1 93 ? -5.726 -2.536 3.196 1.00 80.19 93 GLN A CA 1
ATOM 736 C C . GLN A 1 93 ? -4.860 -3.787 3.398 1.00 80.19 93 GLN A C 1
ATOM 738 O O . GLN A 1 93 ? -5.370 -4.804 3.868 1.00 80.19 93 GLN A O 1
ATOM 743 N N . LEU A 1 94 ? -3.541 -3.690 3.193 1.00 88.25 94 LEU A N 1
ATOM 744 C CA . LEU A 1 94 ? -2.618 -4.806 3.433 1.00 88.25 94 LEU A CA 1
ATOM 745 C C . LEU A 1 94 ? -2.679 -5.315 4.886 1.00 88.25 94 LEU A C 1
ATOM 747 O O . LEU A 1 94 ? -2.728 -6.521 5.125 1.00 88.25 94 LEU A O 1
ATOM 751 N N . ILE A 1 95 ? -2.736 -4.417 5.876 1.00 84.56 95 ILE A N 1
ATOM 752 C CA . ILE A 1 95 ? -2.877 -4.800 7.293 1.00 84.56 95 ILE A CA 1
ATOM 753 C C . ILE A 1 95 ? -4.197 -5.544 7.539 1.00 84.56 95 ILE A C 1
ATOM 755 O O . ILE A 1 95 ? -4.223 -6.523 8.288 1.00 84.56 95 ILE A O 1
ATOM 759 N N . THR A 1 96 ? -5.290 -5.101 6.916 1.00 80.19 96 THR A N 1
ATOM 760 C CA . THR A 1 96 ? -6.588 -5.788 6.983 1.00 80.19 96 THR A CA 1
ATOM 761 C C . THR A 1 96 ? -6.476 -7.208 6.428 1.00 80.19 96 THR A C 1
ATOM 763 O O . THR A 1 96 ? -6.926 -8.150 7.080 1.00 80.19 96 THR A O 1
ATOM 766 N N . TYR A 1 97 ? -5.791 -7.389 5.297 1.00 86.00 97 TYR A N 1
ATOM 767 C CA . TYR A 1 97 ? -5.580 -8.708 4.692 1.00 86.00 97 TYR A CA 1
ATOM 768 C C . TYR A 1 97 ? -4.777 -9.639 5.593 1.00 86.00 97 TYR A C 1
ATOM 770 O O . TYR A 1 97 ? -5.182 -10.780 5.821 1.00 86.00 97 TYR A O 1
ATOM 778 N N . LEU A 1 98 ? -3.691 -9.136 6.183 1.00 85.62 98 LEU A N 1
ATOM 779 C CA . LEU A 1 98 ? -2.875 -9.900 7.126 1.00 85.62 98 LEU A CA 1
ATOM 780 C C . LEU A 1 98 ? -3.680 -10.361 8.346 1.00 85.62 98 LEU A C 1
ATOM 782 O O . LEU A 1 98 ? -3.525 -11.501 8.781 1.00 85.62 98 LEU A O 1
ATOM 786 N N . LYS A 1 99 ? -4.565 -9.508 8.878 1.00 82.62 99 LYS A N 1
ATOM 787 C CA . LYS A 1 99 ? -5.429 -9.850 10.018 1.00 82.62 99 LYS A CA 1
ATOM 788 C C . LYS A 1 99 ? -6.480 -10.892 9.649 1.00 82.62 99 LYS A C 1
ATOM 790 O O . LYS A 1 99 ? -6.597 -11.893 10.348 1.00 82.62 99 LYS A O 1
ATOM 795 N N . LEU A 1 100 ? -7.206 -10.687 8.550 1.00 82.81 100 LEU A N 1
ATOM 796 C CA . LEU A 1 100 ? -8.285 -11.585 8.123 1.00 82.81 100 LEU A CA 1
ATOM 797 C C . LEU A 1 100 ? -7.768 -12.968 7.694 1.00 82.81 100 LEU A C 1
ATOM 799 O O . LEU A 1 100 ? -8.412 -13.972 7.983 1.00 82.81 100 LEU A O 1
ATOM 803 N N . LYS A 1 101 ? -6.593 -13.048 7.053 1.00 84.69 101 LYS A N 1
ATOM 804 C CA . LYS A 1 101 ? -5.942 -14.324 6.698 1.00 84.69 101 LYS A CA 1
ATOM 805 C C . LYS A 1 101 ? -5.015 -14.878 7.781 1.00 84.69 101 LYS A C 1
ATOM 807 O O . LYS A 1 101 ? -4.385 -15.907 7.552 1.00 84.69 101 LYS A O 1
ATOM 812 N N . ASN A 1 102 ? -4.903 -14.217 8.936 1.00 84.94 102 ASN A N 1
ATOM 813 C CA . ASN A 1 102 ? -3.983 -14.595 10.013 1.00 84.94 102 ASN A CA 1
ATOM 814 C C . ASN A 1 102 ? -2.531 -14.825 9.526 1.00 84.94 102 ASN A C 1
ATOM 816 O O . ASN A 1 102 ? -1.837 -15.747 9.956 1.00 84.94 102 ASN A O 1
ATOM 820 N N . CYS A 1 103 ? -2.073 -13.991 8.592 1.00 87.94 103 CYS A N 1
ATOM 821 C CA . CYS A 1 103 ? -0.722 -14.036 8.038 1.00 87.94 103 CYS A CA 1
ATOM 822 C C . CYS A 1 103 ? 0.205 -13.105 8.823 1.00 87.94 103 CYS A C 1
ATOM 824 O O . CYS A 1 103 ? -0.207 -12.036 9.278 1.00 87.94 103 CYS A O 1
ATOM 826 N N . LYS A 1 104 ? 1.473 -13.502 8.974 1.00 88.56 104 LYS A N 1
ATOM 827 C CA . LYS A 1 104 ? 2.476 -12.753 9.755 1.00 88.56 104 LYS A CA 1
ATOM 828 C C . LYS A 1 104 ? 3.270 -11.745 8.931 1.00 88.56 104 LYS A C 1
ATOM 830 O O . LYS A 1 104 ? 3.882 -10.851 9.505 1.00 88.56 104 LYS A O 1
ATOM 835 N N . LEU A 1 105 ? 3.300 -11.898 7.609 1.00 91.94 105 LEU A N 1
ATOM 836 C CA . LEU A 1 105 ? 4.125 -11.081 6.729 1.00 91.94 105 LEU A CA 1
ATOM 837 C C . LEU A 1 105 ? 3.358 -10.695 5.468 1.00 91.94 105 LEU A C 1
ATOM 839 O O . LEU A 1 105 ? 2.698 -11.536 4.859 1.00 91.94 105 LEU A O 1
ATOM 843 N N . GLY A 1 106 ? 3.509 -9.440 5.056 1.00 95.88 106 GLY A N 1
ATOM 844 C CA . GLY A 1 106 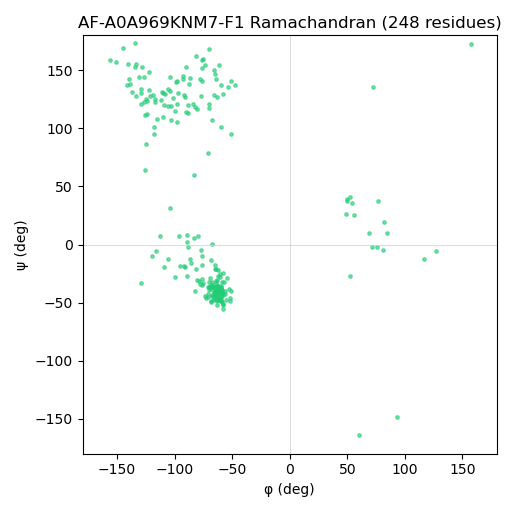? 3.085 -8.980 3.746 1.00 95.88 106 GLY A CA 1
ATOM 845 C C . GLY A 1 106 ? 4.003 -7.917 3.154 1.00 95.88 106 GLY A C 1
ATOM 846 O O . GLY A 1 106 ? 4.878 -7.375 3.837 1.00 95.88 106 GLY A O 1
ATOM 847 N N . PHE A 1 107 ? 3.797 -7.631 1.874 1.00 97.56 107 PHE A N 1
ATOM 848 C CA . PHE A 1 107 ? 4.533 -6.633 1.111 1.00 97.56 107 PHE A CA 1
ATOM 849 C C . PHE A 1 107 ? 3.573 -5.692 0.394 1.00 97.56 107 PHE A C 1
ATOM 851 O O . PHE A 1 107 ? 2.641 -6.144 -0.255 1.00 97.56 107 PHE A O 1
ATOM 858 N N . LEU A 1 108 ? 3.828 -4.390 0.482 1.00 96.81 108 LEU A N 1
ATOM 859 C CA . LEU A 1 108 ? 3.234 -3.399 -0.409 1.00 96.81 108 LEU A CA 1
ATOM 860 C C . LEU A 1 108 ? 4.306 -3.004 -1.422 1.00 96.81 108 LEU A C 1
ATOM 862 O O . LEU A 1 108 ? 5.368 -2.521 -1.024 1.00 96.81 108 LEU A O 1
ATOM 866 N N . ILE A 1 109 ? 4.060 -3.241 -2.708 1.00 98.25 109 ILE A N 1
ATOM 867 C CA . ILE A 1 109 ? 5.028 -2.987 -3.779 1.00 98.25 109 ILE A CA 1
ATOM 868 C C . ILE A 1 109 ? 4.485 -1.894 -4.695 1.00 98.25 109 ILE A C 1
ATOM 870 O O . ILE A 1 109 ? 3.570 -2.132 -5.475 1.00 98.25 109 ILE A O 1
ATOM 874 N N . ASN A 1 110 ? 5.071 -0.696 -4.626 1.00 98.19 110 ASN A N 1
ATOM 875 C CA . ASN A 1 110 ? 4.842 0.350 -5.618 1.00 98.19 110 ASN A CA 1
ATOM 876 C C . ASN A 1 110 ? 5.834 0.231 -6.779 1.00 98.19 110 ASN A C 1
ATOM 878 O O . ASN A 1 110 ? 7.028 0.488 -6.615 1.00 98.19 110 ASN A O 1
ATOM 882 N N . TRP A 1 111 ? 5.339 -0.094 -7.963 1.00 98.19 111 TRP A N 1
ATOM 883 C CA . TRP A 1 111 ? 6.134 -0.259 -9.176 1.00 98.19 111 TRP A CA 1
ATOM 884 C C . TRP A 1 111 ? 6.472 1.068 -9.863 1.00 98.19 111 TRP A C 1
ATOM 886 O O . TRP A 1 111 ? 7.461 1.149 -10.597 1.00 98.19 111 TRP A O 1
ATOM 896 N N . ASN A 1 112 ? 5.706 2.132 -9.593 1.00 95.25 112 ASN A N 1
ATOM 897 C CA . ASN A 1 112 ? 5.918 3.457 -10.180 1.00 95.25 112 ASN A CA 1
ATOM 898 C C . ASN A 1 112 ? 6.991 4.258 -9.416 1.00 95.25 112 ASN A C 1
ATOM 900 O O . ASN A 1 112 ? 6.749 5.321 -8.849 1.00 95.25 112 ASN A O 1
ATOM 904 N N . VAL A 1 113 ? 8.203 3.706 -9.367 1.00 91.75 113 VAL A N 1
ATOM 905 C CA . VAL A 1 113 ? 9.374 4.313 -8.724 1.00 91.75 113 VAL A CA 1
ATOM 906 C C . VAL A 1 113 ? 10.601 4.200 -9.621 1.00 91.75 113 VAL A C 1
ATOM 908 O O . VAL A 1 113 ? 10.743 3.258 -10.399 1.00 91.75 113 VAL A O 1
ATOM 911 N N . LYS A 1 114 ? 11.550 5.132 -9.475 1.00 91.88 114 LYS A N 1
ATOM 912 C CA . LYS A 1 114 ? 12.828 5.074 -10.207 1.00 91.88 114 LYS A CA 1
ATOM 913 C C . LYS A 1 114 ? 13.686 3.869 -9.805 1.00 91.88 114 LYS A C 1
ATOM 915 O O . LYS A 1 114 ? 14.380 3.307 -10.642 1.00 91.88 114 LYS A O 1
ATOM 920 N N . LEU A 1 115 ? 13.669 3.497 -8.524 1.00 88.94 115 LEU A N 1
ATOM 921 C CA . LEU A 1 115 ? 14.410 2.358 -7.977 1.00 88.94 115 LEU A CA 1
ATOM 922 C C . LEU A 1 115 ? 13.453 1.489 -7.162 1.00 88.94 115 LEU A C 1
ATOM 924 O O . LEU A 1 115 ? 12.910 1.974 -6.170 1.00 88.94 115 LEU A O 1
ATOM 928 N N . ILE A 1 116 ? 13.302 0.212 -7.524 1.00 96.00 116 ILE A N 1
ATOM 929 C CA . ILE A 1 116 ? 12.322 -0.694 -6.898 1.00 96.00 116 ILE A CA 1
ATOM 930 C C . ILE A 1 116 ? 12.473 -0.832 -5.381 1.00 96.00 116 ILE A C 1
ATOM 932 O O . ILE A 1 116 ? 11.483 -0.931 -4.666 1.00 96.00 116 ILE A O 1
ATOM 936 N N . LYS A 1 117 ? 13.699 -0.735 -4.854 1.00 86.31 117 LYS A N 1
ATOM 937 C CA . LYS A 1 117 ? 13.953 -0.772 -3.404 1.00 86.31 117 LYS A CA 1
ATOM 938 C C . LYS A 1 117 ? 13.202 0.318 -2.624 1.00 86.31 117 LYS A C 1
ATOM 940 O O . LYS A 1 117 ? 12.968 0.149 -1.437 1.00 86.31 117 LYS A O 1
ATOM 945 N N . ASN A 1 118 ? 12.848 1.428 -3.280 1.00 86.38 118 ASN A N 1
ATOM 946 C CA . ASN A 1 118 ? 12.077 2.518 -2.680 1.00 86.38 118 ASN A CA 1
ATOM 947 C C . ASN A 1 118 ? 10.561 2.268 -2.755 1.00 86.38 118 ASN A C 1
ATOM 949 O O . ASN A 1 118 ? 9.800 2.963 -2.090 1.00 86.38 118 ASN A O 1
ATOM 953 N N . GLY A 1 119 ? 10.128 1.324 -3.594 1.00 88.88 119 GLY A N 1
ATOM 954 C CA . GLY A 1 119 ? 8.732 0.942 -3.776 1.00 88.88 119 GLY A CA 1
ATOM 955 C C . GLY A 1 119 ? 8.306 -0.254 -2.928 1.00 88.88 119 GLY A C 1
ATOM 956 O O . GLY A 1 119 ? 7.116 -0.434 -2.712 1.00 88.88 119 GLY A O 1
ATOM 957 N N . ILE A 1 120 ? 9.250 -1.054 -2.425 1.00 92.81 120 ILE A N 1
ATOM 958 C CA . ILE A 1 120 ? 8.957 -2.234 -1.604 1.00 92.81 120 ILE A CA 1
ATOM 959 C C . ILE A 1 120 ? 8.877 -1.840 -0.126 1.00 92.81 120 ILE A C 1
ATOM 961 O O . ILE A 1 120 ? 9.859 -1.394 0.468 1.00 92.81 120 ILE A O 1
ATOM 965 N N . GLN A 1 121 ? 7.723 -2.078 0.492 1.00 89.88 121 GLN A N 1
ATOM 966 C CA . GLN A 1 121 ? 7.511 -1.939 1.930 1.00 89.88 121 GLN A CA 1
ATOM 967 C C . GLN A 1 121 ? 7.162 -3.299 2.537 1.00 89.88 121 GLN A C 1
ATOM 969 O O . GLN A 1 121 ? 6.193 -3.940 2.138 1.00 89.88 121 GLN A O 1
ATOM 974 N N . ARG A 1 122 ? 7.956 -3.736 3.520 1.00 90.81 122 ARG A N 1
ATOM 975 C CA . ARG A 1 122 ? 7.746 -4.985 4.265 1.00 90.81 122 ARG A CA 1
ATOM 976 C C . ARG A 1 122 ? 6.904 -4.710 5.513 1.00 90.81 122 ARG A C 1
ATOM 978 O O . ARG A 1 122 ? 7.266 -3.846 6.308 1.00 90.81 122 ARG A O 1
ATOM 985 N N . VAL A 1 123 ? 5.827 -5.468 5.712 1.00 85.12 123 VAL A N 1
ATOM 986 C CA . VAL A 1 123 ? 4.864 -5.278 6.810 1.00 85.12 123 VAL A CA 1
ATOM 987 C C . VAL A 1 123 ? 4.737 -6.562 7.618 1.00 85.12 123 VAL A C 1
ATOM 989 O O . VAL A 1 123 ? 4.422 -7.614 7.070 1.00 85.12 123 VAL A O 1
ATOM 992 N N . VAL A 1 124 ? 4.976 -6.485 8.928 1.00 82.62 124 VAL A N 1
ATOM 993 C CA . VAL A 1 124 ? 4.891 -7.634 9.842 1.00 82.62 124 VAL A CA 1
ATOM 994 C C . VAL A 1 124 ? 3.661 -7.487 10.731 1.00 82.62 124 VAL A C 1
ATOM 996 O O . VAL A 1 124 ? 3.467 -6.452 11.364 1.00 82.62 124 VAL A O 1
ATOM 999 N N . ASN A 1 125 ? 2.850 -8.53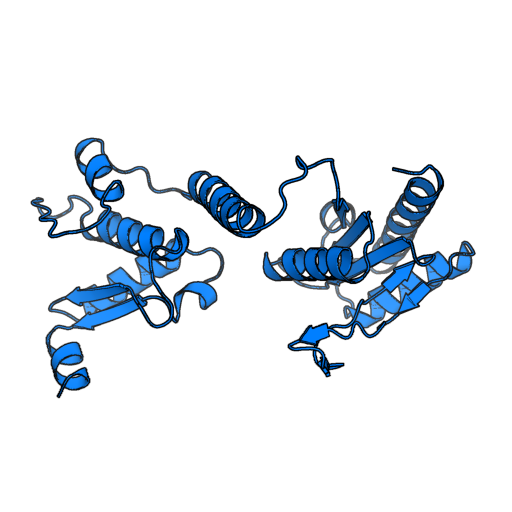8 10.793 1.00 77.06 125 ASN A N 1
ATOM 1000 C CA . ASN A 1 125 ? 1.699 -8.663 11.677 1.00 77.06 125 ASN A CA 1
ATOM 1001 C C . ASN A 1 125 ? 2.063 -9.597 12.842 1.00 77.06 125 ASN A C 1
ATOM 1003 O O . ASN A 1 125 ? 2.621 -10.676 12.629 1.00 77.06 125 ASN A O 1
ATOM 1007 N N . GLY A 1 126 ? 1.765 -9.187 14.075 1.00 59.12 126 GLY A N 1
ATOM 1008 C CA . GLY A 1 126 ? 2.039 -10.002 15.261 1.00 59.12 126 GLY A CA 1
ATOM 1009 C C . GLY A 1 126 ? 3.505 -10.037 15.714 1.00 59.12 126 GLY A C 1
ATOM 1010 O O . GLY A 1 126 ? 3.960 -11.072 16.201 1.00 59.12 126 GLY A O 1
ATOM 1011 N N . LEU A 1 127 ? 4.241 -8.918 15.623 1.00 41.94 127 LEU A N 1
ATOM 1012 C CA . LEU A 1 127 ? 5.205 -8.629 16.700 1.00 41.94 127 LEU A CA 1
ATOM 1013 C C . LEU A 1 127 ? 4.406 -8.689 18.006 1.00 41.94 127 LEU A C 1
ATOM 1015 O O . LEU A 1 127 ? 3.276 -8.206 17.989 1.00 41.94 127 LEU A O 1
ATOM 1019 N N . GLU A 1 128 ? 4.920 -9.331 19.061 1.00 34.41 128 GLU A N 1
ATOM 1020 C CA . GLU A 1 128 ? 4.219 -9.417 20.349 1.00 34.41 128 GLU A CA 1
ATOM 1021 C C . GLU A 1 128 ? 3.792 -8.017 20.794 1.00 34.41 128 GLU A C 1
ATOM 1023 O O . GLU A 1 128 ? 4.547 -7.253 21.389 1.00 34.41 128 GLU A O 1
ATOM 1028 N N . GLU A 1 129 ? 2.553 -7.672 20.481 1.00 35.91 129 GLU A N 1
ATOM 1029 C CA . GLU A 1 129 ? 1.815 -6.707 21.245 1.00 35.91 129 GLU A CA 1
ATOM 1030 C C . GLU A 1 129 ? 1.381 -7.447 22.507 1.00 35.91 129 GLU A C 1
ATOM 1032 O O . GLU A 1 129 ? 1.021 -8.631 22.428 1.00 35.91 129 GLU A O 1
ATOM 1037 N N . PRO A 1 130 ? 1.421 -6.787 23.677 1.00 26.42 130 PRO A N 1
ATOM 1038 C CA . PRO A 1 130 ? 0.902 -7.384 24.894 1.00 26.42 130 PRO A CA 1
ATOM 1039 C C . PRO A 1 130 ? -0.480 -7.952 24.579 1.00 26.42 130 PRO A C 1
ATOM 1041 O O . PRO A 1 130 ? -1.257 -7.319 23.862 1.00 26.42 130 PRO A O 1
ATOM 1044 N N . ILE A 1 131 ? -0.792 -9.151 25.071 1.00 32.06 131 ILE A N 1
ATOM 1045 C CA . ILE A 1 131 ? -2.135 -9.708 24.915 1.00 32.06 131 ILE A CA 1
ATOM 1046 C C . ILE A 1 131 ? -3.094 -8.728 25.585 1.00 32.06 131 ILE A C 1
ATOM 1048 O O . ILE A 1 131 ? -3.230 -8.724 26.807 1.00 32.06 131 ILE A O 1
ATOM 1052 N N . ILE A 1 132 ? -3.770 -7.898 24.794 1.00 34.19 132 ILE A N 1
ATOM 1053 C CA . ILE A 1 132 ? -4.837 -7.054 25.299 1.00 34.19 132 ILE A CA 1
ATOM 1054 C C . ILE A 1 132 ? -6.138 -7.438 24.611 1.00 34.19 132 ILE A C 1
ATOM 1056 O O . ILE A 1 132 ? -6.474 -6.987 23.516 1.00 34.19 132 ILE A O 1
ATOM 1060 N N . ARG A 1 133 ? -6.886 -8.309 25.292 1.00 32.41 133 ARG A N 1
ATOM 1061 C CA . ARG A 1 133 ? -8.263 -8.653 24.933 1.00 32.41 133 ARG A CA 1
ATOM 1062 C C . ARG A 1 133 ? -9.168 -7.431 25.119 1.00 32.41 133 ARG A C 1
ATOM 1064 O O . ARG A 1 133 ? -9.212 -6.875 26.208 1.00 32.41 133 ARG A O 1
ATOM 1071 N N . GLY A 1 134 ? -9.948 -7.106 24.082 1.00 38.75 134 GLY A N 1
ATOM 1072 C CA . GLY A 1 134 ? -11.153 -6.263 24.143 1.00 38.75 134 GLY A CA 1
ATOM 1073 C C . GLY A 1 134 ? -10.920 -4.763 24.366 1.00 38.75 134 GLY A C 1
ATOM 1074 O O . GLY A 1 134 ? -10.149 -4.387 25.235 1.00 38.75 134 GLY A O 1
ATOM 1075 N N . ARG A 1 135 ? -11.624 -3.904 23.599 1.00 38.97 135 ARG A N 1
ATOM 1076 C CA . ARG A 1 135 ? -11.700 -2.410 23.651 1.00 38.97 135 ARG A CA 1
ATOM 1077 C C . ARG A 1 135 ? -10.381 -1.613 23.624 1.00 38.97 135 ARG A C 1
ATOM 1079 O O . ARG A 1 135 ? -10.361 -0.484 23.141 1.00 38.97 135 ARG A O 1
ATOM 1086 N N . ILE A 1 136 ? -9.277 -2.179 24.081 1.00 39.81 136 ILE A N 1
ATOM 1087 C CA . ILE A 1 136 ? -7.972 -1.553 24.188 1.00 39.81 136 ILE A CA 1
ATOM 1088 C C . ILE A 1 136 ? -7.271 -1.563 22.833 1.00 39.81 136 ILE A C 1
ATOM 1090 O O . ILE A 1 136 ? -6.625 -0.582 22.524 1.00 39.81 136 ILE A O 1
ATOM 1094 N N . TYR A 1 137 ? -7.507 -2.549 21.960 1.00 39.62 137 TYR A N 1
ATOM 1095 C CA . TYR A 1 137 ? -7.020 -2.505 20.574 1.00 39.62 137 TYR A CA 1
ATOM 1096 C C . TYR A 1 137 ? -7.582 -1.301 19.794 1.00 39.62 137 TYR A C 1
ATOM 1098 O O . TYR A 1 137 ? -6.847 -0.640 19.070 1.00 39.62 137 TYR A O 1
ATOM 1106 N N . GLN A 1 138 ? -8.857 -0.939 20.009 1.00 41.34 138 GLN A N 1
ATOM 1107 C CA . GLN A 1 138 ? -9.433 0.295 19.454 1.00 41.34 138 GLN A CA 1
ATOM 1108 C C . GLN A 1 138 ? -8.878 1.557 20.130 1.00 41.34 138 GLN A C 1
ATOM 1110 O O . GLN A 1 138 ? -8.614 2.538 19.444 1.00 41.34 138 GLN A O 1
ATOM 1115 N N . LYS A 1 139 ? -8.621 1.534 21.447 1.00 39.31 139 LYS A N 1
ATOM 1116 C CA . LYS A 1 139 ? -7.940 2.643 22.142 1.00 39.31 139 LYS A CA 1
ATOM 1117 C C . LYS A 1 139 ? -6.463 2.784 21.769 1.00 39.31 139 LYS A C 1
ATOM 1119 O O . LYS A 1 139 ? -5.953 3.890 21.819 1.00 39.31 139 LYS A O 1
ATOM 1124 N N . ILE A 1 140 ? -5.787 1.702 21.399 1.00 37.69 140 ILE A N 1
ATOM 1125 C CA . ILE A 1 140 ? -4.381 1.661 20.997 1.00 37.69 140 ILE A CA 1
ATOM 1126 C C . ILE A 1 140 ? -4.243 2.068 19.535 1.00 37.69 140 ILE A C 1
ATOM 1128 O O . ILE A 1 140 ? -3.380 2.877 19.240 1.00 37.69 140 ILE A O 1
ATOM 1132 N N . LEU A 1 141 ? -5.139 1.642 18.639 1.00 40.25 141 LEU A N 1
ATOM 1133 C CA . LEU A 1 141 ? -5.272 2.239 17.303 1.00 40.25 141 LEU A CA 1
ATOM 1134 C C . LEU A 1 141 ? -5.588 3.737 17.393 1.00 40.25 141 LEU A C 1
ATOM 1136 O O . LEU A 1 141 ? -4.977 4.523 16.678 1.00 40.25 141 LEU A O 1
ATOM 1140 N N . ALA A 1 142 ? -6.464 4.147 18.317 1.00 39.81 142 ALA A N 1
ATOM 1141 C CA . ALA A 1 142 ? -6.724 5.559 18.585 1.00 39.81 142 ALA A CA 1
ATOM 1142 C C . ALA A 1 142 ? -5.509 6.280 19.199 1.00 39.81 142 ALA A C 1
ATOM 1144 O O . ALA A 1 142 ? -5.268 7.424 18.842 1.00 39.81 142 ALA A O 1
ATOM 1145 N N . ALA A 1 143 ? -4.716 5.634 20.061 1.00 35.06 143 ALA A N 1
ATOM 1146 C CA . ALA A 1 143 ? -3.522 6.206 20.692 1.00 35.06 143 ALA A CA 1
ATOM 1147 C C . ALA A 1 143 ? -2.292 6.222 19.768 1.00 35.06 143 ALA A C 1
ATOM 1149 O O . ALA A 1 143 ? -1.496 7.148 19.849 1.00 35.06 143 ALA A O 1
ATOM 1150 N N . PHE A 1 144 ? -2.143 5.259 18.857 1.00 37.72 144 PHE A N 1
ATOM 1151 C CA . PHE A 1 144 ? -1.126 5.263 17.803 1.00 37.72 144 PHE A CA 1
ATOM 1152 C C . PHE A 1 144 ? -1.502 6.221 16.677 1.00 37.72 144 PHE A C 1
ATOM 1154 O O . PHE A 1 144 ? -0.617 6.902 16.170 1.00 37.72 144 PHE A O 1
ATOM 1161 N N . ALA A 1 145 ? -2.793 6.368 16.356 1.00 38.75 145 ALA A N 1
ATOM 1162 C CA . ALA A 1 145 ? -3.275 7.506 15.579 1.00 38.75 145 ALA A CA 1
ATOM 1163 C C . ALA A 1 145 ? -2.947 8.819 16.309 1.00 38.75 145 ALA A C 1
ATOM 1165 O O . ALA A 1 145 ? -2.380 9.708 15.698 1.00 38.75 145 ALA A O 1
ATOM 1166 N N . HIS A 1 146 ? -3.159 8.909 17.626 1.00 35.53 146 HIS A N 1
ATOM 1167 C CA . HIS A 1 146 ? -2.790 10.082 18.433 1.00 35.53 146 HIS A CA 1
ATOM 1168 C C . HIS A 1 146 ? -1.273 10.372 18.433 1.00 35.53 146 HIS A C 1
ATOM 1170 O O . HIS A 1 146 ? -0.860 11.527 18.357 1.00 35.53 146 HIS A O 1
ATOM 1176 N N . PHE A 1 147 ? -0.427 9.337 18.483 1.00 32.81 147 PHE A N 1
ATOM 1177 C CA . PHE A 1 147 ? 1.037 9.459 18.514 1.00 32.81 147 PHE A CA 1
ATOM 1178 C C . PHE A 1 147 ? 1.634 9.756 17.125 1.00 32.81 147 PHE A C 1
ATOM 1180 O O . PHE A 1 147 ? 2.598 10.513 17.008 1.00 32.81 147 PHE A O 1
ATOM 1187 N N . ALA A 1 148 ? 1.035 9.216 16.057 1.00 34.12 148 ALA A N 1
ATOM 1188 C CA . ALA A 1 148 ? 1.356 9.567 14.674 1.00 34.12 148 ALA A CA 1
ATOM 1189 C C . ALA A 1 148 ? 0.879 10.990 14.328 1.00 34.12 148 ALA A C 1
ATOM 1191 O O . ALA A 1 148 ? 1.634 11.746 13.720 1.00 34.12 148 ALA A O 1
ATOM 1192 N N . VAL A 1 149 ? -0.300 11.396 14.819 1.00 40.34 149 VAL A N 1
ATOM 1193 C CA . VAL A 1 149 ? -0.828 12.769 14.717 1.00 40.34 149 VAL A CA 1
ATOM 1194 C C . VAL A 1 149 ? 0.076 13.767 15.453 1.00 40.34 149 VAL A C 1
ATOM 1196 O O . VAL A 1 149 ? 0.362 14.833 14.913 1.00 40.34 149 VAL A O 1
ATOM 1199 N N . GLN A 1 150 ? 0.634 13.421 16.622 1.00 35.16 150 GLN A N 1
ATOM 1200 C CA . GLN A 1 150 ? 1.590 14.296 17.323 1.00 35.16 150 GLN A CA 1
ATOM 1201 C C . GLN A 1 150 ? 2.899 14.529 16.552 1.00 35.16 150 GLN A C 1
ATOM 1203 O O . GLN A 1 150 ? 3.491 15.602 16.672 1.00 35.16 150 GLN A O 1
ATOM 1208 N N . LYS A 1 151 ? 3.361 13.558 15.751 1.00 37.84 151 LYS A N 1
ATOM 1209 C CA . LYS A 1 151 ? 4.596 13.692 14.957 1.00 37.84 151 LYS A CA 1
ATOM 1210 C C . LYS A 1 151 ? 4.367 14.360 13.591 1.00 37.84 151 LYS A C 1
ATOM 1212 O O . LYS A 1 151 ? 5.334 14.772 12.956 1.00 37.84 151 LYS A O 1
ATOM 1217 N N . GLN A 1 152 ? 3.109 14.509 13.172 1.00 42.91 152 GLN A N 1
ATOM 1218 C CA . GLN A 1 152 ? 2.680 15.106 11.901 1.00 42.91 152 GLN A CA 1
ATOM 1219 C C . GLN A 1 152 ? 2.127 16.537 12.047 1.00 42.91 152 GLN A C 1
ATOM 1221 O O . GLN A 1 152 ? 1.321 16.989 11.238 1.00 42.91 152 GLN A O 1
ATOM 1226 N N . MET A 1 153 ? 2.620 17.325 13.009 1.00 45.22 153 MET A N 1
ATOM 1227 C CA . MET A 1 153 ? 2.569 18.786 12.867 1.00 45.22 153 MET A CA 1
ATOM 1228 C C . MET A 1 153 ? 3.562 19.224 11.781 1.00 45.22 153 MET A C 1
ATOM 1230 O O . MET A 1 153 ? 4.668 19.682 12.065 1.00 45.22 153 MET A O 1
ATOM 1234 N N . THR A 1 154 ? 3.197 19.073 10.508 1.00 43.94 154 THR A N 1
ATOM 1235 C CA . THR A 1 154 ? 3.993 19.606 9.401 1.00 43.94 154 THR A CA 1
ATOM 1236 C C . THR A 1 154 ? 3.953 21.143 9.431 1.00 43.94 154 THR A C 1
ATOM 1238 O O . THR A 1 154 ? 2.947 21.767 9.100 1.00 43.94 154 THR A O 1
ATOM 1241 N N . ASN A 1 155 ? 5.081 21.739 9.833 1.00 52.47 155 ASN A N 1
ATOM 1242 C CA . ASN A 1 155 ? 5.539 23.123 9.619 1.00 52.47 155 ASN A CA 1
ATOM 1243 C C . ASN A 1 155 ? 4.832 24.310 10.305 1.00 52.47 155 ASN A C 1
ATOM 1245 O O . ASN A 1 155 ? 5.185 25.454 10.008 1.00 52.47 155 ASN A O 1
ATOM 1249 N N . PHE A 1 156 ? 3.921 24.112 11.260 1.00 61.16 156 PHE A N 1
ATOM 1250 C CA . PHE A 1 156 ? 3.393 25.227 12.061 1.00 61.16 156 PHE A CA 1
ATOM 1251 C C . PHE A 1 156 ? 3.890 25.170 13.506 1.00 61.16 156 PHE A C 1
ATOM 1253 O O . PHE A 1 156 ? 3.471 24.318 14.282 1.00 61.16 156 PHE A O 1
ATOM 1260 N N . SER A 1 157 ? 4.763 26.112 13.873 1.00 65.06 157 SER A N 1
ATOM 1261 C CA . SER A 1 157 ? 5.187 26.313 15.260 1.00 65.06 157 SER A CA 1
ATOM 1262 C C . SER A 1 157 ? 4.366 27.451 15.882 1.00 65.06 157 SER A C 1
ATOM 1264 O O . SER A 1 157 ? 4.570 28.617 15.516 1.00 65.06 157 SER A O 1
ATOM 1266 N N . PRO A 1 158 ? 3.396 27.156 16.769 1.00 69.81 158 PRO A N 1
ATOM 1267 C CA . PRO A 1 158 ? 2.634 28.191 17.454 1.00 69.81 158 PRO A CA 1
ATOM 1268 C C . PRO A 1 158 ? 3.558 29.013 18.355 1.00 69.81 158 PRO A C 1
ATOM 1270 O O . PRO A 1 158 ? 4.452 28.483 19.019 1.00 69.81 158 PRO A O 1
ATOM 1273 N N . ARG A 1 159 ? 3.315 30.326 18.430 1.00 70.44 159 ARG A N 1
ATOM 1274 C CA . ARG A 1 159 ? 4.032 31.180 19.388 1.00 70.44 159 ARG A CA 1
ATOM 1275 C C . ARG A 1 159 ? 3.722 30.717 20.818 1.00 70.44 159 ARG A C 1
ATOM 1277 O O . ARG A 1 159 ? 2.626 30.206 21.043 1.00 70.44 159 ARG A O 1
ATOM 1284 N N . PRO A 1 160 ? 4.600 30.966 21.806 1.00 72.25 160 PRO A N 1
ATOM 1285 C CA . PRO A 1 160 ? 4.364 30.556 23.194 1.00 72.25 160 PRO A CA 1
ATOM 1286 C C . PRO A 1 160 ? 2.991 30.980 23.745 1.00 72.25 160 PRO A C 1
ATOM 1288 O O . PRO A 1 160 ? 2.295 30.184 24.362 1.00 72.25 160 PRO A O 1
ATOM 1291 N N . SER A 1 161 ? 2.529 32.192 23.417 1.00 68.38 161 SER A N 1
ATOM 1292 C CA . SER A 1 161 ? 1.205 32.699 23.817 1.00 68.38 161 SER A CA 1
ATOM 1293 C C . SER A 1 161 ? 0.012 31.988 23.163 1.00 68.38 161 SER A C 1
ATOM 1295 O O . SER A 1 161 ? -1.125 32.182 23.582 1.00 68.38 161 SER A O 1
ATOM 1297 N N . GLN A 1 162 ? 0.252 31.186 22.126 1.00 74.56 162 GLN A N 1
ATOM 1298 C CA . GLN A 1 162 ? -0.760 30.471 21.348 1.00 74.56 162 GLN A CA 1
ATOM 1299 C C . GLN A 1 162 ? -0.800 28.974 21.663 1.00 74.56 162 GLN A C 1
ATOM 1301 O O . GLN A 1 162 ? -1.757 28.310 21.278 1.00 74.56 162 GLN A O 1
ATOM 1306 N N . GLN A 1 163 ? 0.199 28.434 22.368 1.00 74.06 163 GLN A N 1
ATOM 1307 C CA . GLN A 1 163 ? 0.289 27.000 22.671 1.00 74.06 163 GLN A CA 1
ATOM 1308 C C . GLN A 1 163 ? -0.918 26.504 23.476 1.00 74.06 163 GLN A C 1
ATOM 1310 O O . GLN A 1 163 ? -1.468 25.447 23.176 1.00 74.06 163 GLN A O 1
ATOM 1315 N N . ASN A 1 164 ? -1.404 27.320 24.414 1.00 74.44 164 ASN A N 1
ATOM 1316 C CA . ASN A 1 164 ? -2.569 26.995 25.240 1.00 74.44 164 ASN A CA 1
ATOM 1317 C C . ASN A 1 164 ? -3.871 26.877 24.424 1.00 74.44 164 ASN A C 1
ATOM 1319 O O . ASN A 1 164 ? -4.807 26.219 24.865 1.00 74.44 164 ASN A O 1
ATOM 1323 N N . ILE A 1 165 ? -3.940 27.469 23.223 1.00 80.44 165 ILE A N 1
ATOM 1324 C CA . ILE A 1 165 ? -5.115 27.372 22.338 1.00 80.44 165 ILE A CA 1
ATOM 1325 C C . ILE A 1 165 ? -5.252 25.949 21.781 1.00 80.44 165 ILE A C 1
ATOM 1327 O O . ILE A 1 165 ? -6.366 25.450 21.656 1.00 80.44 165 ILE A O 1
ATOM 1331 N N . LEU A 1 166 ? -4.135 25.270 21.497 1.00 77.38 166 LEU A N 1
ATOM 1332 C CA . LEU A 1 166 ? -4.131 23.883 21.011 1.00 77.38 166 LEU A CA 1
ATOM 1333 C C . LEU A 1 166 ? -4.409 22.858 22.120 1.00 77.38 166 LEU A C 1
ATOM 1335 O O . LEU A 1 166 ? -4.641 21.690 21.832 1.00 77.38 166 LEU A O 1
ATOM 1339 N N . GLN A 1 167 ? -4.421 23.279 23.385 1.00 76.06 167 GLN A N 1
ATOM 1340 C CA . GLN A 1 167 ? -4.799 22.435 24.523 1.00 76.06 167 GLN A CA 1
ATOM 1341 C C . GLN A 1 167 ? -6.303 22.495 24.828 1.00 76.06 167 GLN A C 1
ATOM 1343 O O . GLN A 1 167 ? -6.750 21.978 25.848 1.00 76.06 167 GLN A O 1
ATOM 1348 N N . TYR A 1 168 ? -7.097 23.138 23.969 1.00 78.19 168 TYR A N 1
ATOM 1349 C CA . TYR A 1 168 ? -8.540 23.234 24.140 1.00 78.19 168 TYR A CA 1
ATOM 1350 C C . TYR A 1 168 ? -9.213 21.852 24.093 1.00 78.19 168 TYR A C 1
ATOM 1352 O O . TYR A 1 168 ? -9.050 21.096 23.137 1.00 78.19 168 TYR A O 1
ATOM 1360 N N . THR A 1 169 ? -10.004 21.540 25.121 1.00 71.88 169 THR A N 1
ATOM 1361 C CA . THR A 1 169 ? -10.697 20.248 25.273 1.00 71.88 169 THR A CA 1
ATOM 1362 C C . THR A 1 169 ? -12.222 20.364 25.332 1.00 71.88 169 THR A C 1
ATOM 1364 O O . THR A 1 169 ? -12.905 19.348 25.236 1.00 71.88 169 THR A O 1
ATOM 1367 N N . GLY A 1 170 ? -12.774 21.577 25.453 1.00 79.88 170 GLY A N 1
ATOM 1368 C CA . GLY A 1 170 ? -14.218 21.830 25.497 1.00 79.88 170 GLY A CA 1
ATOM 1369 C C . GLY A 1 170 ? -14.583 23.158 26.173 1.00 79.88 170 GLY A C 1
ATOM 1370 O O . GLY A 1 170 ? -13.732 23.830 26.754 1.00 79.88 170 GLY A O 1
ATOM 1371 N N . GLY A 1 171 ? -15.864 23.540 26.114 1.00 84.62 171 GLY A N 1
ATOM 1372 C CA . GLY A 1 171 ? -16.385 24.769 26.727 1.00 84.62 171 GLY A CA 1
ATOM 1373 C C . GLY A 1 171 ? -16.411 25.981 25.787 1.00 84.62 171 GLY A C 1
ATOM 1374 O O . GLY A 1 171 ? -16.649 25.851 24.592 1.00 84.62 171 GLY A O 1
ATOM 1375 N N . ARG A 1 172 ? -16.240 27.194 26.327 1.00 86.00 172 ARG A N 1
ATOM 1376 C CA . ARG A 1 172 ? -16.123 28.429 25.529 1.00 86.00 172 ARG A CA 1
ATOM 1377 C C . ARG A 1 172 ? -14.690 28.939 25.620 1.00 86.00 172 ARG A C 1
ATOM 1379 O O . ARG A 1 172 ? -14.172 29.088 26.722 1.00 86.00 172 ARG A O 1
ATOM 1386 N N . LEU A 1 173 ? -14.082 29.247 24.477 1.00 83.94 173 LEU A N 1
ATOM 1387 C CA . LEU A 1 173 ? -12.738 29.816 24.392 1.00 83.94 173 LEU A CA 1
ATOM 1388 C C . LEU A 1 173 ? -12.781 31.161 23.662 1.00 83.94 173 LEU A C 1
ATOM 1390 O O . LEU A 1 173 ? -13.292 31.253 22.548 1.00 83.94 173 LEU A O 1
ATOM 1394 N N . GLY A 1 174 ? -12.214 32.195 24.282 1.00 81.81 174 GLY A N 1
ATOM 1395 C CA . GLY A 1 174 ? -12.000 33.500 23.662 1.00 81.81 174 GLY A CA 1
ATOM 1396 C C . GLY A 1 174 ? -10.526 33.703 23.321 1.00 81.81 174 GLY A C 1
ATOM 1397 O O . GLY A 1 174 ? -9.661 33.455 24.155 1.00 81.81 174 GLY A O 1
ATOM 1398 N N . ILE A 1 175 ? -10.233 34.180 22.109 1.00 78.12 175 ILE A N 1
ATOM 1399 C CA . ILE A 1 175 ? -8.866 34.493 21.672 1.00 78.12 175 ILE A CA 1
ATOM 1400 C C . ILE A 1 175 ? -8.787 35.986 21.359 1.00 78.12 175 ILE A C 1
ATOM 1402 O O . ILE A 1 175 ? -9.196 36.436 20.287 1.00 78.12 175 ILE A O 1
ATOM 1406 N N . ALA A 1 176 ? -8.230 36.760 22.287 1.00 68.94 176 ALA A N 1
ATOM 1407 C CA . ALA A 1 176 ? -7.878 38.149 22.029 1.00 68.94 176 ALA A CA 1
ATOM 1408 C C . ALA A 1 176 ? -6.583 38.197 21.209 1.00 68.94 176 ALA A C 1
ATOM 1410 O O . ALA A 1 176 ? -5.581 37.594 21.591 1.00 68.94 176 ALA A O 1
ATOM 1411 N N . ALA A 1 177 ? -6.567 38.911 20.081 1.00 63.69 177 ALA A N 1
ATOM 1412 C CA . ALA A 1 177 ? -5.298 39.208 19.421 1.00 63.69 177 ALA A CA 1
ATOM 1413 C C . ALA A 1 177 ? -5.368 40.454 18.535 1.00 63.69 177 ALA A C 1
ATOM 1415 O O . ALA A 1 177 ? -6.425 40.795 18.004 1.00 63.69 177 ALA A O 1
ATOM 1416 N N . VAL A 1 178 ? -4.208 41.045 18.264 1.00 64.69 178 VAL A N 1
ATOM 1417 C CA . VAL A 1 178 ? -4.015 42.159 17.320 1.00 64.69 178 VAL A CA 1
ATOM 1418 C C . VAL A 1 178 ? -4.039 41.689 15.851 1.00 64.69 178 VAL A C 1
ATOM 1420 O O . VAL A 1 178 ? -3.876 40.485 15.591 1.00 64.69 178 VAL A O 1
ATOM 1423 N N . PRO A 1 179 ? -4.299 42.572 14.865 1.00 66.75 179 PRO A N 1
ATOM 1424 C CA . PRO A 1 179 ? -4.175 42.239 13.442 1.00 66.75 179 PRO A CA 1
ATOM 1425 C C . PRO A 1 179 ? -2.811 41.602 13.129 1.00 66.75 179 PRO A C 1
ATOM 1427 O O . PRO A 1 179 ? -1.802 41.960 13.724 1.00 66.75 179 PRO A O 1
ATOM 1430 N N . GLY A 1 180 ? -2.779 40.594 12.252 1.00 67.06 180 GLY A N 1
ATOM 1431 C CA . GLY A 1 180 ? -1.532 39.901 11.887 1.00 67.06 180 GLY A CA 1
ATOM 1432 C C . GLY A 1 180 ? -0.974 38.914 12.926 1.00 67.06 180 GLY A C 1
ATOM 1433 O O . GLY A 1 180 ? -0.009 38.216 12.637 1.00 67.06 180 GLY A O 1
ATOM 1434 N N . ALA A 1 181 ? -1.600 38.754 14.100 1.00 68.94 181 ALA A N 1
ATOM 1435 C CA . ALA A 1 181 ? -1.131 37.829 15.145 1.00 68.94 181 ALA A CA 1
ATOM 1436 C C . ALA A 1 181 ? -1.220 36.326 14.788 1.00 68.94 181 ALA A C 1
ATOM 1438 O O . ALA A 1 181 ? -0.893 35.481 15.615 1.00 68.94 181 ALA A O 1
ATOM 1439 N N . GLY A 1 182 ? -1.688 35.963 13.589 1.00 74.88 182 GLY A N 1
ATOM 1440 C CA . GLY A 1 182 ? -1.804 34.564 13.162 1.00 74.88 182 GLY A CA 1
ATOM 1441 C C . GLY A 1 182 ? -3.059 33.837 13.660 1.00 74.88 182 GLY A C 1
ATOM 1442 O O . GLY A 1 182 ? -3.091 32.612 13.632 1.00 74.88 182 GLY A O 1
ATOM 1443 N N . LYS A 1 183 ? -4.109 34.565 14.076 1.00 81.69 183 LYS A N 1
ATOM 1444 C CA . LYS A 1 183 ? -5.380 33.997 14.582 1.00 81.69 183 LYS A CA 1
ATOM 1445 C C . LYS A 1 183 ? -6.001 32.962 13.640 1.00 81.69 183 LYS A C 1
ATOM 1447 O O . LYS A 1 183 ? -6.337 31.865 14.061 1.00 81.69 183 LYS A O 1
ATOM 1452 N N . THR A 1 184 ? -6.098 33.287 12.354 1.00 79.44 184 THR A N 1
ATOM 1453 C CA . THR A 1 184 ? -6.618 32.365 11.333 1.00 79.44 184 THR A CA 1
ATOM 1454 C C . THR A 1 184 ? -5.778 31.094 11.253 1.00 79.44 184 THR A C 1
ATOM 1456 O O . THR A 1 184 ? -6.320 30.010 11.086 1.00 79.44 184 THR A O 1
ATOM 1459 N N . HIS A 1 185 ? -4.460 31.210 11.417 1.00 81.62 185 HIS A N 1
ATOM 1460 C CA . HIS A 1 185 ? -3.544 30.079 11.339 1.00 81.62 185 HIS A CA 1
ATOM 1461 C C . HIS A 1 185 ? -3.680 29.143 12.545 1.00 81.62 185 HIS A C 1
ATOM 1463 O O . HIS A 1 185 ? -3.773 27.934 12.356 1.00 81.62 185 HIS A O 1
ATOM 1469 N N . ILE A 1 186 ? -3.742 29.695 13.764 1.00 82.81 186 ILE A N 1
ATOM 1470 C CA . ILE A 1 186 ? -3.902 28.902 14.992 1.00 82.81 186 ILE A CA 1
ATOM 1471 C C . ILE A 1 186 ? -5.304 28.289 15.098 1.00 82.81 186 ILE A C 1
ATOM 1473 O O . ILE A 1 186 ? -5.431 27.145 15.510 1.00 82.81 186 ILE A O 1
ATOM 1477 N N . LEU A 1 187 ? -6.350 28.999 14.662 1.00 85.62 187 LEU A N 1
ATOM 1478 C CA . LEU A 1 187 ? -7.714 28.464 14.624 1.00 85.62 187 LEU A CA 1
ATOM 1479 C C . LEU A 1 187 ? -7.876 27.365 13.568 1.00 85.62 187 LEU A C 1
ATOM 1481 O O . LEU A 1 187 ? -8.553 26.377 13.825 1.00 85.62 187 LEU A O 1
ATOM 1485 N N . SER A 1 188 ? -7.227 27.504 12.407 1.00 87.31 188 SER A N 1
ATOM 1486 C CA . SER A 1 188 ? -7.210 26.443 11.387 1.00 87.31 188 SER A CA 1
ATOM 1487 C C . SER A 1 188 ? -6.475 25.201 11.891 1.00 87.31 188 SER A C 1
ATOM 1489 O O . SER A 1 188 ? -6.944 24.089 11.674 1.00 87.31 188 SER A O 1
ATOM 1491 N N . ALA A 1 189 ? -5.359 25.393 12.604 1.00 83.94 189 ALA A N 1
ATOM 1492 C CA . ALA A 1 189 ? -4.623 24.306 13.244 1.00 83.94 189 ALA A CA 1
ATOM 1493 C C . ALA A 1 189 ? -5.461 23.624 14.337 1.00 83.94 189 ALA A C 1
ATOM 1495 O O . ALA A 1 189 ? -5.516 22.401 14.381 1.00 83.94 189 ALA A O 1
ATOM 1496 N N . LEU A 1 190 ? -6.171 24.396 15.168 1.00 85.00 190 LEU A N 1
ATOM 1497 C CA . LEU A 1 190 ? -7.076 23.853 16.184 1.00 85.00 190 LEU A CA 1
ATOM 1498 C C . LEU A 1 190 ? -8.222 23.049 15.552 1.00 85.00 190 LEU A C 1
ATOM 1500 O O . LEU A 1 190 ? -8.512 21.946 16.002 1.00 85.00 190 LEU A O 1
ATOM 1504 N N . ALA A 1 191 ? -8.848 23.566 14.491 1.00 85.25 191 ALA A N 1
ATOM 1505 C CA . ALA A 1 191 ? -9.891 22.849 13.760 1.00 85.25 191 ALA A CA 1
ATOM 1506 C C . ALA A 1 191 ? -9.363 21.526 13.182 1.00 85.25 191 ALA A C 1
ATOM 1508 O O . ALA A 1 191 ? -9.978 20.480 13.382 1.00 85.25 191 ALA A O 1
ATOM 1509 N N . ALA A 1 192 ? -8.196 21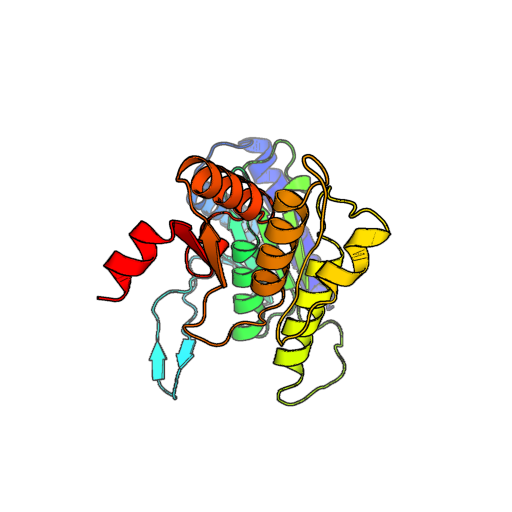.555 12.531 1.00 84.00 192 ALA A N 1
ATOM 1510 C CA . ALA A 1 192 ? -7.542 20.355 12.019 1.00 84.00 192 ALA A CA 1
ATOM 1511 C C . ALA A 1 192 ? -7.226 19.349 13.135 1.00 84.00 192 ALA A C 1
ATOM 1513 O O . ALA A 1 192 ? -7.508 18.165 12.983 1.00 84.00 192 ALA A O 1
ATOM 1514 N N . GLN A 1 193 ? -6.731 19.821 14.280 1.00 81.00 193 GLN A N 1
ATOM 1515 C CA . GLN A 1 193 ? -6.428 18.983 15.436 1.00 81.00 193 GLN A CA 1
ATOM 1516 C C . GLN A 1 193 ? -7.682 18.307 16.012 1.00 81.00 193 GLN A C 1
ATOM 1518 O O . GLN A 1 193 ? -7.639 17.117 16.309 1.00 81.00 193 GLN A O 1
ATOM 1523 N N . ILE A 1 194 ? -8.805 19.025 16.134 1.00 81.75 194 ILE A N 1
ATOM 1524 C CA . ILE A 1 194 ? -10.080 18.452 16.608 1.00 81.75 194 ILE A CA 1
ATOM 1525 C C . ILE A 1 194 ? -10.541 17.314 15.686 1.00 81.75 194 ILE A C 1
ATOM 1527 O O . ILE A 1 194 ? -10.980 16.262 16.156 1.00 81.75 194 ILE A O 1
ATOM 1531 N N . ILE A 1 195 ? -10.394 17.511 14.373 1.00 78.25 195 ILE A N 1
ATOM 1532 C CA . ILE A 1 195 ? -10.753 16.523 13.349 1.00 78.25 195 ILE A CA 1
ATOM 1533 C C . ILE A 1 195 ? -9.819 15.308 13.410 1.00 78.25 195 ILE A C 1
ATOM 1535 O O . ILE A 1 195 ? -10.289 14.174 13.427 1.00 78.25 195 ILE A O 1
ATOM 1539 N N . GLN A 1 196 ? -8.503 15.530 13.463 1.00 72.31 196 GLN A N 1
ATOM 1540 C CA . GLN A 1 196 ? -7.487 14.470 13.438 1.00 72.31 196 GLN A CA 1
ATOM 1541 C C . GLN A 1 196 ? -7.456 13.640 14.724 1.00 72.31 196 GLN A C 1
ATOM 1543 O O . GLN A 1 196 ? -7.207 12.438 14.677 1.00 72.31 196 GLN A O 1
ATOM 1548 N N . ASN A 1 197 ? -7.762 14.249 15.871 1.00 69.00 197 ASN A N 1
ATOM 1549 C CA . ASN A 1 197 ? -7.792 13.560 17.159 1.00 69.00 197 ASN A CA 1
ATOM 1550 C C . ASN A 1 197 ? -9.076 12.744 17.391 1.00 69.00 197 ASN A C 1
ATOM 1552 O O . ASN A 1 197 ? -9.266 12.243 18.500 1.00 69.00 197 ASN A O 1
ATOM 1556 N N . ASN A 1 198 ? -9.954 12.612 16.384 1.00 61.28 198 ASN A N 1
ATOM 1557 C CA . ASN A 1 198 ? -11.252 11.934 16.483 1.00 61.28 198 ASN A CA 1
ATOM 1558 C C . ASN A 1 198 ? -12.086 12.411 17.690 1.00 61.28 198 ASN A C 1
ATOM 1560 O O . ASN A 1 198 ? -12.763 11.622 18.345 1.00 61.28 198 ASN A O 1
ATOM 1564 N N . GLN A 1 199 ? -12.039 13.711 18.003 1.00 65.25 199 GLN A N 1
ATOM 1565 C CA . GLN A 1 199 ? -12.829 14.292 19.100 1.00 65.25 199 GLN A CA 1
ATOM 1566 C C . GLN A 1 199 ? -14.309 14.486 18.729 1.00 65.25 199 GLN A C 1
ATOM 1568 O O . GLN A 1 199 ? -15.106 14.893 19.571 1.00 65.25 199 GLN A O 1
ATOM 1573 N N . LEU A 1 200 ? -14.670 14.207 17.475 1.00 71.44 200 LEU A N 1
ATOM 1574 C CA . LEU A 1 200 ? -16.021 14.312 16.938 1.00 71.44 200 LEU A CA 1
ATOM 1575 C 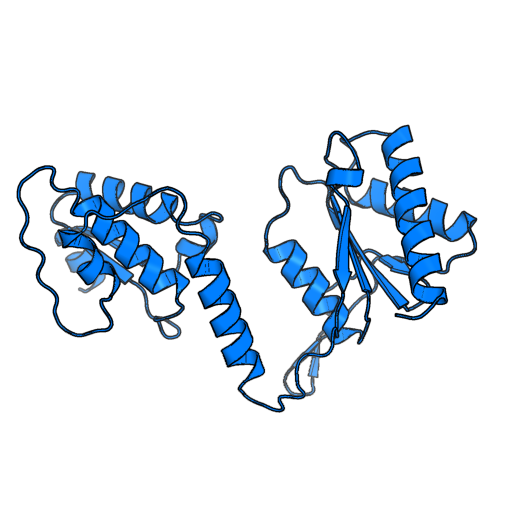C . LEU A 1 200 ? -16.696 12.937 16.960 1.00 71.44 200 LEU A C 1
ATOM 1577 O O . LEU A 1 200 ? -16.125 11.961 16.472 1.00 71.44 200 LEU A O 1
ATOM 1581 N N . GLN A 1 201 ? -17.917 12.874 17.486 1.00 72.88 201 GLN A N 1
ATOM 1582 C CA . GLN A 1 201 ? -18.782 11.697 17.369 1.00 72.88 201 GLN A CA 1
ATOM 1583 C C . GLN A 1 201 ? -19.269 11.521 15.920 1.00 72.88 201 GLN A C 1
ATOM 1585 O O . GLN A 1 201 ? -19.137 12.424 15.086 1.00 72.88 201 GLN A O 1
ATOM 1590 N N . ASP A 1 202 ? -19.860 10.367 15.608 1.00 64.50 202 ASP A N 1
ATOM 1591 C CA . ASP A 1 202 ? -20.454 10.129 14.291 1.00 64.50 202 ASP A CA 1
ATOM 1592 C C . ASP A 1 202 ? -21.537 11.176 13.984 1.00 64.50 202 ASP A C 1
ATOM 1594 O O . ASP A 1 202 ? -22.406 11.463 14.805 1.00 64.50 202 ASP A O 1
ATOM 1598 N N . GLY A 1 203 ? -21.441 11.799 12.806 1.00 68.38 203 GLY A N 1
ATOM 1599 C CA . GLY A 1 203 ? -22.319 12.897 12.386 1.00 68.38 203 GLY A CA 1
ATOM 1600 C C . GLY A 1 203 ? -21.956 14.285 12.931 1.00 68.38 203 GLY A C 1
ATOM 1601 O O . GLY A 1 203 ? -22.575 15.261 12.515 1.00 68.38 203 GLY A O 1
ATOM 1602 N N . GLN A 1 204 ? -20.956 14.413 13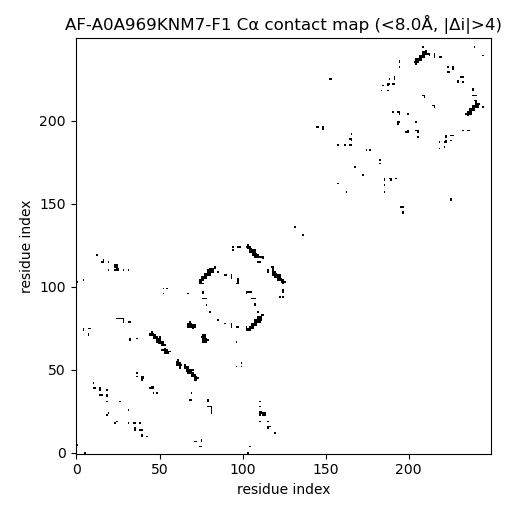.812 1.00 78.12 204 GLN A N 1
ATOM 1603 C CA . GLN A 1 204 ? -20.452 15.719 14.247 1.00 78.12 204 GLN A CA 1
ATOM 1604 C C . GLN A 1 204 ? -19.372 16.252 13.298 1.00 78.12 204 GLN A C 1
ATOM 1606 O O . GLN A 1 204 ? -18.516 15.514 12.805 1.00 78.12 204 GLN A O 1
ATOM 1611 N N . GLU A 1 205 ? -19.386 17.566 13.090 1.00 84.12 205 GLU A N 1
ATOM 1612 C CA . GLU A 1 205 ? -18.424 18.294 12.263 1.00 84.12 205 GLU A CA 1
ATOM 1613 C C . GLU A 1 205 ? -17.926 19.553 12.983 1.00 84.12 205 GLU A C 1
ATOM 1615 O O . GLU A 1 205 ? -18.605 20.111 13.849 1.00 84.12 205 GLU A O 1
ATOM 1620 N N . VAL A 1 206 ? -16.733 20.026 12.615 1.00 88.81 206 VAL A N 1
ATOM 1621 C CA . VAL A 1 206 ? -16.261 21.353 13.031 1.00 88.81 206 VAL A CA 1
ATOM 1622 C C . VAL A 1 206 ? -16.885 22.410 12.125 1.00 88.81 206 VAL A C 1
ATOM 1624 O O . VAL A 1 206 ? -16.586 22.466 10.935 1.00 88.81 206 VAL A O 1
ATOM 1627 N N . LEU A 1 207 ? -17.706 23.293 12.689 1.00 90.88 207 LEU A N 1
ATOM 1628 C CA . LEU A 1 207 ? -18.255 24.440 11.970 1.00 90.88 207 LEU A CA 1
ATOM 1629 C C . LEU A 1 207 ? -17.441 25.705 12.264 1.00 90.88 207 LEU A C 1
ATOM 1631 O O . LEU A 1 207 ? -17.351 26.155 13.406 1.00 90.88 207 LEU A O 1
ATOM 1635 N N . VAL A 1 208 ? -16.887 26.312 11.217 1.00 91.31 208 VAL A N 1
ATOM 1636 C CA . VAL A 1 208 ? -16.218 27.615 11.281 1.00 91.31 208 VAL A CA 1
ATOM 1637 C C . VAL A 1 208 ? -17.117 28.668 10.644 1.00 91.31 208 VAL A C 1
ATOM 1639 O O . VAL A 1 208 ? -17.421 28.602 9.453 1.00 91.31 208 VAL A O 1
ATOM 1642 N N . VAL A 1 209 ? -17.515 29.667 11.432 1.00 91.00 209 VAL A N 1
ATOM 1643 C CA . VAL A 1 209 ? -18.392 30.757 10.983 1.00 91.00 209 VAL A CA 1
ATOM 1644 C C . VAL A 1 209 ? -17.615 32.067 10.939 1.00 91.00 209 VAL A C 1
ATOM 1646 O O . VAL A 1 209 ? -16.934 32.436 11.894 1.00 91.00 209 VAL A O 1
ATOM 1649 N N . THR A 1 210 ? -17.723 32.784 9.825 1.00 90.38 210 THR A N 1
ATOM 1650 C CA . THR A 1 210 ? -17.103 34.101 9.614 1.00 90.38 210 THR A CA 1
ATOM 1651 C C . THR A 1 210 ? -18.103 35.082 8.994 1.00 90.38 210 THR A C 1
ATOM 1653 O O . THR A 1 210 ? -19.216 34.703 8.657 1.00 90.38 210 THR A O 1
ATOM 1656 N N . LEU A 1 211 ? -17.763 36.362 8.850 1.00 86.19 211 LEU A N 1
ATOM 1657 C CA . LEU A 1 211 ? -18.669 37.359 8.256 1.00 86.19 211 LEU A CA 1
ATOM 1658 C C . LEU A 1 211 ? -18.529 37.483 6.734 1.00 86.19 211 LEU A C 1
ATOM 1660 O O . LEU A 1 211 ? -19.487 37.853 6.066 1.00 86.19 211 LEU A O 1
ATOM 1664 N N . VAL A 1 212 ? -17.353 37.179 6.177 1.00 85.38 212 VAL A N 1
ATOM 1665 C CA . VAL A 1 212 ? -17.022 37.477 4.772 1.00 85.38 212 VAL A CA 1
ATOM 1666 C C . VAL A 1 212 ? -16.534 36.240 4.019 1.00 85.38 212 VAL A C 1
ATOM 1668 O O . VAL A 1 212 ? -15.803 35.421 4.574 1.00 85.38 212 VAL A O 1
ATOM 1671 N N . ASN A 1 213 ? -16.890 36.130 2.735 1.00 83.50 213 ASN A N 1
ATOM 1672 C CA . ASN A 1 213 ? -16.535 34.984 1.885 1.00 83.50 213 ASN A CA 1
ATOM 1673 C C . ASN A 1 213 ? -15.018 34.813 1.721 1.00 83.50 213 ASN A C 1
ATOM 1675 O O . ASN A 1 213 ? -14.508 33.706 1.820 1.00 83.50 213 ASN A O 1
ATOM 1679 N N . SER A 1 214 ? -14.262 35.905 1.603 1.00 81.94 214 SER A N 1
ATOM 1680 C CA . SER A 1 214 ? -12.797 35.826 1.513 1.00 81.94 214 SER A CA 1
ATOM 1681 C C . SER A 1 214 ? -12.156 35.182 2.748 1.00 81.94 214 SER A C 1
ATOM 1683 O O . SER A 1 214 ? -11.093 34.568 2.659 1.00 81.94 214 SER A O 1
ATOM 1685 N N . ALA A 1 215 ? -12.785 35.294 3.921 1.00 83.44 215 ALA A N 1
ATOM 1686 C CA . ALA A 1 215 ? -12.335 34.593 5.115 1.00 83.44 215 ALA A CA 1
ATOM 1687 C C . ALA A 1 215 ? -12.702 33.103 5.065 1.00 83.44 215 ALA A C 1
ATOM 1689 O O . ALA A 1 215 ? -11.915 32.298 5.557 1.00 83.44 215 ALA A O 1
ATOM 1690 N N . VAL A 1 216 ? -13.833 32.738 4.449 1.00 84.44 216 VAL A N 1
ATOM 1691 C CA . VAL A 1 216 ? -14.219 31.336 4.209 1.00 84.44 216 VAL A CA 1
ATOM 1692 C C . VAL A 1 216 ? -13.134 30.636 3.398 1.00 84.44 216 VAL A C 1
ATOM 1694 O O . VAL A 1 216 ? -12.539 29.679 3.889 1.00 84.44 216 VAL A O 1
ATOM 1697 N N . ASP A 1 217 ? -12.782 31.187 2.235 1.00 83.00 217 ASP A N 1
ATOM 1698 C CA . ASP A 1 217 ? -11.763 30.612 1.347 1.00 83.00 217 ASP A CA 1
ATOM 1699 C C . ASP A 1 217 ? -10.401 30.486 2.045 1.00 83.00 217 ASP A C 1
ATOM 1701 O O . ASP A 1 217 ? -9.692 29.484 1.920 1.00 83.00 217 ASP A O 1
ATOM 1705 N N . ASN A 1 218 ? -10.031 31.499 2.833 1.00 82.69 218 ASN A N 1
ATOM 1706 C CA . ASN A 1 218 ? -8.788 31.495 3.599 1.00 82.69 218 ASN A CA 1
ATOM 1707 C C . ASN A 1 218 ? -8.753 30.398 4.670 1.00 82.69 218 ASN A C 1
ATOM 1709 O O . ASN A 1 218 ? -7.717 29.751 4.838 1.00 82.69 218 ASN A O 1
ATOM 1713 N N . PHE A 1 219 ? -9.845 30.196 5.409 1.00 87.00 219 PHE A N 1
ATOM 1714 C CA . PHE A 1 219 ? -9.942 29.121 6.395 1.00 87.00 219 PHE A CA 1
ATOM 1715 C C . PHE A 1 219 ? -9.959 27.756 5.717 1.00 87.00 219 PHE A C 1
ATOM 1717 O O . PHE A 1 219 ? -9.217 26.876 6.140 1.00 87.00 219 PHE A O 1
ATOM 1724 N N . GLU A 1 220 ? -10.720 27.587 4.637 1.00 85.69 220 GLU A N 1
ATOM 1725 C CA . GLU A 1 220 ? -10.743 26.328 3.900 1.00 85.69 220 GLU A CA 1
ATOM 1726 C C . GLU A 1 220 ? -9.360 25.930 3.399 1.00 85.69 220 GLU A C 1
ATOM 1728 O O . GLU A 1 220 ? -8.920 24.814 3.659 1.00 85.69 220 GLU A O 1
ATOM 1733 N N . ASN A 1 221 ? -8.657 26.835 2.716 1.00 82.25 221 ASN A N 1
ATOM 1734 C CA . ASN A 1 221 ? -7.336 26.546 2.162 1.00 82.25 221 ASN A CA 1
ATOM 1735 C C . ASN A 1 221 ? -6.317 26.209 3.255 1.00 82.25 221 ASN A C 1
ATOM 1737 O O . ASN A 1 221 ? -5.492 25.311 3.079 1.00 82.25 221 ASN A O 1
ATOM 1741 N N . ARG A 1 222 ? -6.386 26.895 4.401 1.00 83.62 222 ARG A N 1
ATOM 1742 C CA . ARG A 1 222 ? -5.480 26.650 5.529 1.00 83.62 222 ARG A CA 1
ATOM 1743 C C . ARG A 1 222 ? -5.793 25.346 6.242 1.00 83.62 222 ARG A C 1
ATOM 1745 O O . ARG A 1 222 ? -4.867 24.584 6.475 1.00 83.62 222 ARG A O 1
ATOM 1752 N N . ILE A 1 223 ? -7.063 25.072 6.541 1.00 83.94 223 ILE A N 1
ATOM 1753 C CA . ILE A 1 223 ? -7.502 23.813 7.157 1.00 83.94 223 ILE A CA 1
ATOM 1754 C C . ILE A 1 223 ? -7.129 22.643 6.240 1.00 83.94 223 ILE A C 1
ATOM 1756 O O . ILE A 1 223 ? -6.451 21.731 6.697 1.00 83.94 223 ILE A O 1
ATOM 1760 N N . LYS A 1 224 ? -7.446 22.719 4.935 1.00 79.38 224 LYS A N 1
ATOM 1761 C CA . LYS A 1 224 ? -7.043 21.724 3.918 1.00 79.38 224 LYS A CA 1
ATOM 1762 C C . LYS A 1 224 ? -5.536 21.470 3.919 1.00 79.38 224 LYS A C 1
ATOM 1764 O O . LYS A 1 224 ? -5.118 20.332 3.743 1.00 79.38 224 LYS A O 1
ATOM 1769 N N . GLY A 1 225 ? -4.730 22.514 4.121 1.00 75.44 225 GLY A N 1
ATOM 1770 C CA . GLY A 1 225 ? -3.269 22.427 4.163 1.00 75.44 225 GLY A CA 1
ATOM 1771 C C . GLY A 1 225 ? -2.700 21.609 5.327 1.00 75.44 225 GLY A C 1
ATOM 1772 O O . GLY A 1 225 ? -1.549 21.197 5.246 1.00 75.44 225 GLY A O 1
ATOM 1773 N N . PHE A 1 226 ? -3.485 21.343 6.376 1.00 73.44 226 PHE A N 1
ATOM 1774 C CA . PHE A 1 226 ? -3.077 20.499 7.505 1.00 73.44 226 PHE A CA 1
ATOM 1775 C C . PHE A 1 226 ? -3.381 19.007 7.308 1.00 73.44 226 PHE A C 1
ATOM 1777 O O . PHE A 1 226 ? -3.041 18.202 8.173 1.00 73.44 226 PHE A O 1
ATOM 1784 N N . PHE A 1 227 ? -4.009 18.617 6.193 1.00 69.88 227 PHE A N 1
ATOM 1785 C CA . PHE A 1 227 ? -4.308 17.220 5.881 1.00 69.88 227 PHE A CA 1
ATOM 1786 C C . PHE A 1 227 ? -3.478 16.749 4.686 1.00 69.88 227 PHE A C 1
ATOM 1788 O O . PHE A 1 227 ? -3.575 17.316 3.598 1.00 69.88 227 PHE A O 1
ATOM 1795 N N . GLU A 1 228 ? -2.711 15.669 4.861 1.00 59.53 228 GLU A N 1
ATOM 1796 C CA . GLU A 1 228 ? -1.975 15.026 3.759 1.00 59.53 228 GLU A CA 1
ATOM 1797 C C . GLU A 1 228 ? -2.936 14.504 2.678 1.00 59.53 228 GLU A C 1
ATOM 1799 O O . GLU A 1 228 ? -2.704 14.682 1.483 1.00 59.53 228 GLU A O 1
ATOM 1804 N N . ASN A 1 229 ? -4.071 13.933 3.095 1.00 59.66 229 ASN A N 1
ATOM 1805 C CA . ASN A 1 229 ? -5.165 13.567 2.206 1.00 59.66 229 ASN A CA 1
ATOM 1806 C C . ASN A 1 229 ? -6.309 14.592 2.329 1.00 59.66 229 ASN A C 1
ATOM 1808 O O . ASN A 1 229 ? -7.057 14.621 3.309 1.00 59.66 229 ASN A O 1
ATOM 1812 N N . LYS A 1 230 ? -6.465 15.439 1.306 1.00 57.53 230 LYS A N 1
ATOM 1813 C CA . LYS A 1 230 ? -7.484 16.505 1.270 1.00 57.53 230 LYS A CA 1
ATOM 1814 C C . LYS A 1 230 ? -8.923 15.969 1.267 1.00 57.53 230 LYS A C 1
ATOM 1816 O O . LYS A 1 230 ? -9.831 16.700 1.652 1.00 57.53 230 LYS A O 1
ATOM 1821 N N . LEU A 1 231 ? -9.133 14.707 0.876 1.00 52.91 231 LEU A N 1
ATOM 1822 C CA . LEU A 1 231 ? -10.453 14.067 0.852 1.00 52.91 231 LEU A CA 1
ATOM 1823 C C . LEU A 1 231 ? -10.929 13.661 2.255 1.00 52.91 231 LEU A C 1
ATOM 1825 O O . LEU A 1 231 ? -12.123 13.724 2.531 1.00 52.91 231 LEU A O 1
ATOM 1829 N N . THR A 1 232 ? -10.011 13.335 3.173 1.00 53.81 232 THR A N 1
ATOM 1830 C CA . THR A 1 232 ? -10.333 12.965 4.571 1.00 53.81 232 THR A CA 1
ATOM 1831 C C . THR A 1 232 ? -11.021 14.084 5.354 1.00 53.81 232 THR A C 1
ATOM 1833 O O . THR A 1 232 ? -11.704 13.819 6.339 1.00 53.81 232 THR A O 1
ATOM 1836 N N . ALA A 1 233 ? -10.855 15.336 4.923 1.00 54.25 233 ALA A N 1
ATOM 1837 C CA . ALA A 1 233 ? -11.398 16.498 5.611 1.00 54.25 233 ALA A CA 1
ATOM 1838 C C . ALA A 1 233 ? -12.797 16.908 5.103 1.00 54.25 233 ALA A C 1
ATOM 1840 O O . ALA A 1 233 ? -13.515 17.601 5.818 1.00 54.25 233 ALA A O 1
ATOM 1841 N N . LEU A 1 234 ? -13.217 16.458 3.910 1.00 55.06 234 LEU A N 1
ATOM 1842 C CA . LEU A 1 234 ? -14.425 16.958 3.229 1.00 55.06 234 LEU A CA 1
ATOM 1843 C C . LEU A 1 234 ? -15.734 16.756 4.010 1.00 55.06 234 LEU A C 1
ATOM 1845 O O . LEU A 1 234 ? -16.670 17.522 3.813 1.00 55.06 234 LEU A O 1
ATOM 1849 N N . TYR A 1 235 ? -15.794 15.764 4.902 1.00 59.34 235 TYR A N 1
ATOM 1850 C CA . TYR A 1 235 ? -16.994 15.438 5.687 1.00 59.34 235 TYR A CA 1
ATOM 1851 C C . TYR A 1 235 ? -16.849 15.716 7.189 1.00 59.34 235 TYR A C 1
ATOM 1853 O O . TYR A 1 235 ? -17.705 15.315 7.971 1.00 59.34 235 TYR A O 1
ATOM 1861 N N . LYS A 1 236 ? -15.745 16.341 7.619 1.00 72.00 236 LYS A N 1
ATOM 1862 C CA . LYS A 1 236 ? -15.439 16.544 9.047 1.00 72.00 236 LYS A CA 1
ATOM 1863 C C . LYS A 1 236 ? -15.389 18.015 9.465 1.00 72.00 23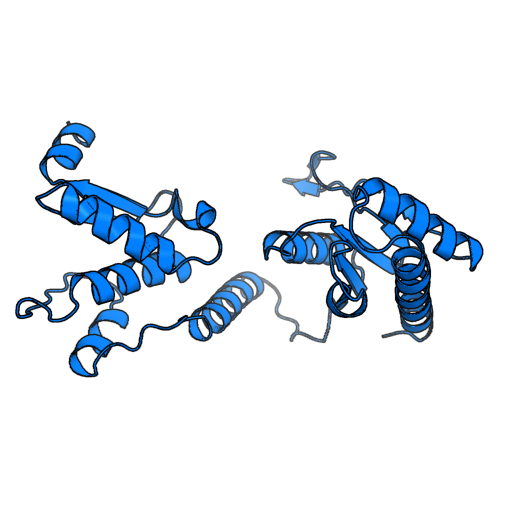6 LYS A C 1
ATOM 1865 O O . LYS A 1 236 ? -15.280 18.299 10.658 1.00 72.00 236 LYS A O 1
ATOM 1870 N N . TYR A 1 237 ? -15.505 18.947 8.519 1.00 85.50 237 TYR A N 1
ATOM 1871 C CA . TYR A 1 237 ? -15.675 20.367 8.816 1.00 85.50 237 TYR A CA 1
ATOM 1872 C C . TYR A 1 237 ? -16.458 21.105 7.730 1.00 85.50 237 TYR A C 1
ATOM 1874 O O . TYR A 1 237 ? -16.459 20.709 6.565 1.00 85.50 237 TYR A O 1
ATOM 1882 N N . ARG A 1 238 ? -17.059 22.232 8.113 1.00 88.75 238 ARG A N 1
ATOM 1883 C CA . ARG A 1 238 ? -17.636 23.219 7.198 1.00 88.75 238 ARG A CA 1
ATOM 1884 C C . ARG A 1 238 ? -17.149 24.607 7.556 1.00 88.75 238 ARG A C 1
ATOM 1886 O O . ARG A 1 238 ? -17.006 24.951 8.728 1.00 88.75 238 ARG A O 1
ATOM 1893 N N . VAL A 1 239 ? -16.938 25.426 6.533 1.00 89.56 239 VAL A N 1
ATOM 1894 C CA . VAL A 1 239 ? -16.674 26.854 6.693 1.00 89.56 239 VAL A CA 1
ATOM 1895 C C . VAL A 1 239 ? -17.789 27.615 5.990 1.00 89.56 239 VAL A C 1
ATOM 1897 O O . VAL A 1 239 ? -18.137 27.320 4.843 1.00 89.56 239 VAL A O 1
ATOM 1900 N N . ARG A 1 240 ? -18.404 28.563 6.695 1.00 89.94 240 ARG A N 1
ATOM 1901 C CA . ARG A 1 240 ? -19.547 29.335 6.199 1.00 89.94 240 ARG A CA 1
ATOM 1902 C C . ARG A 1 240 ? -19.447 30.787 6.626 1.00 89.94 240 ARG A C 1
ATOM 1904 O O . ARG A 1 240 ? -18.832 31.122 7.640 1.00 89.94 240 ARG A O 1
ATOM 1911 N N . THR A 1 241 ? -20.095 31.658 5.861 1.00 92.44 241 THR A N 1
ATOM 1912 C CA . THR A 1 241 ? -20.442 32.975 6.387 1.00 92.44 241 THR A CA 1
ATOM 1913 C C . THR A 1 241 ? -21.620 32.863 7.350 1.00 92.44 241 THR A C 1
ATOM 1915 O O . THR A 1 241 ? -22.391 31.909 7.278 1.00 92.44 241 THR A O 1
ATOM 1918 N N . LEU A 1 242 ? -21.799 33.851 8.226 1.00 89.38 242 LEU A N 1
ATOM 1919 C CA . LEU A 1 242 ? -22.970 33.937 9.099 1.00 89.38 242 LEU A CA 1
ATOM 1920 C C . LEU A 1 242 ? -24.268 33.938 8.278 1.00 89.38 242 LEU A C 1
ATOM 1922 O O . LEU A 1 242 ? -25.224 33.263 8.637 1.00 89.38 242 LEU A O 1
ATOM 1926 N N . HIS A 1 243 ? -24.268 34.647 7.145 1.00 86.69 243 HIS A N 1
ATOM 1927 C CA . HIS A 1 243 ? -25.398 34.678 6.222 1.00 86.69 243 HIS A CA 1
ATOM 1928 C C . HIS A 1 243 ? -25.658 33.312 5.567 1.00 86.69 243 HIS A C 1
ATOM 1930 O O . HIS A 1 243 ? -26.795 32.854 5.559 1.00 86.69 243 HIS A O 1
ATOM 1936 N N . GLY A 1 244 ? -24.612 32.634 5.077 1.00 83.88 244 GLY A N 1
ATOM 1937 C CA . GLY A 1 244 ? -24.751 31.298 4.488 1.00 83.88 244 GLY A CA 1
ATOM 1938 C C . GLY A 1 244 ? -25.227 30.256 5.500 1.00 83.88 244 GLY A C 1
ATOM 1939 O O . GLY A 1 244 ? -26.085 29.445 5.184 1.00 83.88 244 GLY A O 1
ATOM 1940 N N . LEU A 1 245 ? -24.739 30.326 6.742 1.00 87.88 245 LEU A N 1
ATOM 1941 C CA . LEU A 1 245 ? -25.211 29.451 7.812 1.00 87.88 245 LEU A CA 1
ATOM 1942 C C . LEU A 1 245 ? -26.682 29.707 8.163 1.00 87.88 245 LEU A C 1
ATOM 1944 O O . LEU A 1 245 ? -27.417 28.759 8.406 1.00 87.88 245 LEU A O 1
ATOM 1948 N N . ALA A 1 246 ? -27.114 30.969 8.198 1.00 85.62 246 ALA A N 1
ATOM 1949 C CA . ALA A 1 246 ? -28.507 31.300 8.481 1.00 85.62 246 ALA A CA 1
ATOM 1950 C C . ALA A 1 246 ? -29.460 30.692 7.439 1.00 85.62 246 ALA A C 1
ATOM 1952 O O . ALA A 1 246 ? -30.514 30.195 7.812 1.00 85.62 246 ALA A O 1
ATOM 1953 N N . HIS A 1 247 ? -29.069 30.677 6.162 1.00 83.12 247 HIS A N 1
ATOM 1954 C CA . HIS A 1 247 ? -29.834 30.019 5.100 1.00 83.12 247 HIS A CA 1
ATOM 1955 C C . HIS A 1 247 ? -29.864 28.485 5.240 1.00 83.12 247 HIS A C 1
ATOM 1957 O O . HIS A 1 247 ? -30.848 27.866 4.868 1.00 83.12 247 HIS A O 1
ATOM 1963 N N . ASP A 1 248 ? -28.804 27.863 5.763 1.00 76.00 248 ASP A N 1
ATOM 1964 C CA . ASP A 1 248 ? -28.731 26.402 5.937 1.00 76.00 248 ASP A CA 1
ATOM 1965 C C . ASP A 1 248 ? -29.570 25.892 7.139 1.00 76.00 248 ASP A C 1
ATOM 1967 O O . ASP A 1 248 ? -29.824 24.692 7.237 1.00 76.00 248 ASP A O 1
ATOM 1971 N N . ILE A 1 249 ? -29.948 26.773 8.078 1.00 77.06 249 ILE A N 1
ATOM 1972 C CA . ILE A 1 249 ? -30.661 26.424 9.327 1.00 77.06 249 ILE A CA 1
ATOM 1973 C C . ILE A 1 249 ? -32.175 26.685 9.245 1.00 77.06 249 ILE A C 1
ATOM 1975 O O . ILE A 1 249 ? -32.932 26.039 9.973 1.00 77.06 249 ILE A O 1
ATOM 1979 N N . VAL A 1 250 ? -32.606 27.642 8.419 1.00 59.53 250 VAL A N 1
ATOM 1980 C CA . VAL A 1 250 ? -34.027 27.978 8.203 1.00 59.53 250 VAL A CA 1
ATOM 1981 C C . VAL A 1 250 ? -34.629 27.070 7.141 1.00 59.53 250 VAL A C 1
ATOM 1983 O O . VAL A 1 250 ? -35.763 26.598 7.375 1.00 59.53 250 VAL A O 1
#

Foldseek 3Di:
DDPVVVVLVVQLLVLLQVLCVVPPADDDQLVSLVSSCVSCVVVVKDKDAQQFQWDQDPNDTDSPDATFGIQINLAETEATAADPDDDVVSVVNRLVVCVSSVHFKYWYFHRNDRHRVVRIDIDGDDPDDDPDPDPVVVVVVLVVLVVVLVVLPPPDDQDPVLPVVLVDDDDDDDDDDDPPNCPLLSVLVSQLSCLSSVVADVPAAAEAEAADVVSQVSSLVNNCVSDPDSVSRPRHYHYYYPVRVVVVVD

Mean predicted aligned error: 16.75 Å